Protein AF-A0A0S7ZF24-F1 (afdb_monomer)

Solvent-accessible surface area (backbone atoms only — not comparable to full-atom values): 19461 Å² total; per-residue (Å²): 130,83,78,79,72,53,26,31,40,33,28,43,90,59,90,62,57,29,39,26,34,69,88,62,24,32,26,37,51,86,44,69,67,37,44,53,34,32,33,83,64,76,79,78,56,40,80,48,49,58,68,60,55,68,69,38,48,81,68,51,70,54,60,59,32,20,24,42,43,32,37,30,38,92,93,45,95,63,44,21,42,30,35,62,64,34,25,36,22,39,45,72,42,70,67,40,39,29,69,56,38,7,93,62,28,79,79,40,53,42,82,42,55,73,88,60,53,70,76,45,46,85,51,70,64,35,84,49,52,90,76,56,53,34,60,61,25,30,66,61,36,41,28,73,36,48,27,70,74,42,70,72,53,99,73,51,56,65,50,72,54,68,49,51,76,51,82,79,77,86,86,80,91,88,85,90,82,84,95,73,86,80,80,84,52,71,48,58,54,53,33,51,50,49,52,52,54,52,33,49,56,19,47,78,72,76,35,79,64,63,41,84,34,74,43,40,22,55,50,18,32,52,49,15,44,37,27,60,73,69,57,68,47,95,63,72,50,47,79,86,68,48,42,54,66,46,28,57,68,57,12,43,40,74,27,88,92,42,83,96,38,75,40,72,49,72,51,61,73,88,62,64,56,75,49,74,41,75,48,75,41,58,22,73,84,43,80,65,31,64,67,59,40,50,51,55,49,52,52,56,31,57,69,46,69,78,86,74,58,92,47,48,31,24,56,74,56,29,72,84,48,75,51,43,33,34,8,47,6,54,35,73,57,96,85,49,36,39,24,34,20,40,37,33,29,18,124

pLDDT: mean 85.89, std 14.72, range [24.73, 98.62]

Foldseek 3Di:
DDQPDAQFWEDEPDPFIWHRHPVQATAGAPDPVQVCLFAVDCPRYYYDYPVSNVVHHYPYHQGRQALAAWEDAPVDPWIFGAAFLQETATAPDPVLQCVAQNPCSVVRYDHDYPVCNVSHHYDYHPPDNVVDHSQVRNVCPQGSCSSNVHDHDPDHDGGPGDHHDHDDDDDDDDDDDDDDDDDDDVQNVLQVLLQVLLCVVLVVVVHHGAAEDPQQQVLFQLQLVQCVPQVVHWDQAGNLRHGVCCCAAFVWGADPVDPPDTDHTDHDYPWDDKDKDKDKDFCVVVVVDSSVRSNVRVVVQCPDDCPPPDGSNCQSNVVPHNWRYWHWHWDDDPPGMIIIMIMTTDD

Mean predicted aligned error: 15.62 Å

Radius of gyration: 24.48 Å; Cα contacts (8 Å, |Δi|>4): 654; chains: 1; bounding box: 46×66×63 Å

Structure (mmCIF, N/CA/C/O backbone):
data_AF-A0A0S7ZF24-F1
#
_entry.id   AF-A0A0S7ZF24-F1
#
loop_
_atom_site.group_PDB
_atom_site.id
_atom_site.type_symbol
_atom_site.label_atom_id
_atom_site.label_alt_id
_atom_site.label_comp_id
_atom_site.label_asym_id
_atom_site.label_entity_id
_atom_site.label_seq_id
_atom_site.pdbx_PDB_ins_code
_atom_site.Cartn_x
_atom_site.Cartn_y
_atom_site.Cartn_z
_atom_site.occupancy
_atom_site.B_iso_or_equiv
_atom_site.auth_seq_id
_atom_site.auth_comp_id
_atom_site.auth_asym_id
_atom_site.auth_atom_id
_atom_site.pdbx_PDB_model_num
ATOM 1 N N . MET A 1 1 ? -25.101 5.565 31.043 1.00 52.91 1 MET A N 1
ATOM 2 C CA . MET A 1 1 ? -23.697 5.598 30.583 1.00 52.91 1 MET A CA 1
ATOM 3 C C . MET A 1 1 ? -23.713 5.484 29.069 1.00 52.91 1 MET A C 1
ATOM 5 O O . MET A 1 1 ? -24.637 4.861 28.556 1.00 52.91 1 MET A O 1
ATOM 9 N N . ALA A 1 2 ? -22.806 6.163 28.367 1.00 60.28 2 ALA A N 1
ATOM 10 C CA . ALA A 1 2 ? -22.713 6.050 26.912 1.00 60.28 2 ALA A CA 1
ATOM 11 C C . ALA A 1 2 ? -22.290 4.620 26.539 1.00 60.28 2 ALA A C 1
ATOM 13 O O . ALA A 1 2 ? -21.522 4.007 27.274 1.00 60.28 2 ALA A O 1
ATOM 14 N N . ALA A 1 3 ? -22.817 4.077 25.441 1.00 69.56 3 ALA A N 1
ATOM 15 C CA . ALA A 1 3 ? -22.390 2.765 24.966 1.00 69.56 3 ALA A CA 1
ATOM 16 C C . ALA A 1 3 ? -20.890 2.799 24.603 1.00 69.56 3 ALA A C 1
ATOM 18 O O . ALA A 1 3 ? -20.422 3.834 24.114 1.00 69.56 3 ALA A O 1
ATOM 19 N N . PRO A 1 4 ? -20.140 1.699 24.812 1.00 80.12 4 PRO A N 1
ATOM 20 C CA . PRO A 1 4 ? -18.753 1.611 24.377 1.00 80.12 4 PRO A CA 1
ATOM 21 C C . PRO A 1 4 ? -18.608 1.960 22.889 1.00 80.12 4 PRO A C 1
ATOM 23 O O . PRO A 1 4 ? -19.478 1.582 22.100 1.00 80.12 4 PRO A O 1
ATOM 26 N N . PRO A 1 5 ? -17.525 2.639 22.475 1.00 83.81 5 PRO A N 1
ATOM 27 C CA . PRO A 1 5 ? -17.295 2.931 21.064 1.00 83.81 5 PRO A CA 1
ATOM 28 C C . PRO A 1 5 ? -17.241 1.634 20.248 1.00 83.81 5 PRO A C 1
ATOM 30 O O . PRO A 1 5 ? -16.653 0.651 20.695 1.00 83.81 5 PRO A O 1
ATOM 33 N N . THR A 1 6 ? -17.887 1.604 19.083 1.00 91.19 6 THR A N 1
ATOM 34 C CA . THR A 1 6 ? -17.817 0.489 18.121 1.00 91.19 6 THR A CA 1
ATOM 35 C C . THR A 1 6 ? -16.598 0.627 17.215 1.00 91.19 6 THR A C 1
ATOM 37 O O . THR A 1 6 ? -16.025 1.706 17.101 1.00 91.19 6 THR A O 1
ATOM 40 N N . ASP A 1 7 ? -16.265 -0.448 16.507 1.00 91.06 7 ASP A N 1
ATOM 41 C CA . ASP A 1 7 ? -15.119 -0.546 15.600 1.00 91.06 7 ASP A CA 1
ATOM 42 C C . ASP A 1 7 ? -13.777 -0.302 16.308 1.00 91.06 7 ASP A C 1
ATOM 44 O O . ASP A 1 7 ? -12.878 0.362 15.798 1.00 91.06 7 ASP A O 1
ATOM 48 N N . THR A 1 8 ? -13.656 -0.819 17.532 1.00 94.69 8 THR A N 1
ATOM 49 C CA . THR A 1 8 ? -12.503 -0.558 18.396 1.00 94.69 8 THR A CA 1
ATOM 50 C C . THR A 1 8 ? -12.124 -1.761 19.246 1.00 94.69 8 THR A C 1
ATOM 52 O O . THR A 1 8 ? -12.890 -2.716 19.406 1.00 94.69 8 THR A O 1
ATOM 55 N N . LEU A 1 9 ? -10.922 -1.703 19.809 1.00 96.94 9 LEU A N 1
ATOM 56 C CA . LEU A 1 9 ? -10.431 -2.670 20.774 1.00 96.94 9 LEU A CA 1
ATOM 57 C C . LEU A 1 9 ? -10.849 -2.238 22.174 1.00 96.94 9 LEU A C 1
ATOM 59 O O . LEU A 1 9 ? -10.662 -1.085 22.553 1.00 96.94 9 LEU A O 1
ATOM 63 N N . ILE A 1 10 ? -11.392 -3.169 22.950 1.00 96.62 10 ILE A N 1
ATOM 64 C CA . ILE A 1 10 ? -11.833 -2.919 24.319 1.00 96.62 10 ILE A CA 1
ATOM 65 C C . ILE A 1 10 ? -11.283 -3.964 25.286 1.00 96.62 10 ILE A C 1
ATOM 67 O O . ILE A 1 10 ? -11.100 -5.129 24.928 1.00 96.62 10 ILE A O 1
ATOM 71 N N . LYS A 1 11 ? -11.075 -3.563 26.539 1.00 96.31 11 LYS A N 1
ATOM 72 C CA . LYS A 1 11 ? -10.817 -4.462 27.671 1.00 96.31 11 LYS A CA 1
ATOM 73 C C . LYS A 1 11 ? -11.565 -3.984 28.911 1.00 96.31 11 LYS A C 1
ATOM 75 O O . LYS A 1 11 ? -11.891 -2.805 29.011 1.00 96.31 11 LYS A O 1
ATOM 80 N N . ALA A 1 12 ? -11.783 -4.879 29.867 1.00 95.38 12 ALA A N 1
ATOM 81 C CA . ALA A 1 12 ? -12.300 -4.513 31.185 1.00 95.38 12 ALA A CA 1
ATOM 82 C C . ALA A 1 12 ? -11.238 -4.755 32.270 1.00 95.38 12 ALA A C 1
ATOM 84 O O . ALA A 1 12 ? -10.052 -4.489 32.032 1.00 95.38 12 ALA A O 1
ATOM 85 N N . SER A 1 13 ? -11.634 -5.247 33.447 1.00 93.69 13 SER A N 1
ATOM 86 C CA . SER A 1 13 ? -10.707 -5.504 34.557 1.00 93.69 13 SER A CA 1
ATOM 87 C C . SER A 1 13 ? -9.653 -6.569 34.229 1.00 93.69 13 SER A C 1
ATOM 89 O O . SER A 1 13 ? -8.503 -6.432 34.637 1.00 93.69 13 SER A O 1
ATOM 91 N N . SER A 1 14 ? -10.012 -7.594 33.448 1.00 93.31 14 SER A N 1
ATOM 92 C CA . SER A 1 14 ? -9.075 -8.624 32.977 1.00 93.31 14 SER A CA 1
ATOM 93 C C . SER A 1 14 ? -8.159 -8.136 31.843 1.00 93.31 14 SER A C 1
ATOM 95 O O . SER A 1 14 ? -8.465 -7.156 31.157 1.00 93.31 14 SER A O 1
ATOM 97 N N . ASP A 1 15 ? -7.099 -8.893 31.561 1.00 88.69 15 ASP A N 1
ATOM 98 C CA . ASP A 1 15 ? -6.184 -8.642 30.434 1.00 88.69 15 ASP A CA 1
ATOM 99 C C . ASP A 1 15 ? -6.729 -9.096 29.070 1.00 88.69 15 ASP A C 1
ATOM 101 O O . ASP A 1 15 ? -6.117 -8.838 28.035 1.00 88.69 15 ASP A O 1
ATOM 105 N N . ALA A 1 16 ? -7.892 -9.753 29.035 1.00 90.25 16 ALA A N 1
ATOM 106 C CA . ALA A 1 16 ? -8.520 -10.154 27.784 1.00 90.25 16 ALA A CA 1
ATOM 107 C C . ALA A 1 16 ? -8.961 -8.927 26.968 1.00 90.25 16 ALA A C 1
ATOM 109 O O . ALA A 1 16 ? -9.743 -8.095 27.441 1.00 90.25 16 ALA A O 1
ATOM 110 N N . VAL A 1 17 ? -8.485 -8.858 25.725 1.00 95.81 17 VAL A N 1
ATOM 111 C CA . VAL A 1 17 ? -8.881 -7.851 24.737 1.00 95.81 17 VAL A CA 1
ATOM 112 C C . VAL A 1 17 ? -9.973 -8.423 23.841 1.00 95.81 17 VAL A C 1
ATOM 114 O O . VAL A 1 17 ? -9.943 -9.595 23.460 1.00 95.81 17 VAL A O 1
ATOM 117 N N . TYR A 1 18 ? -10.932 -7.578 23.488 1.00 97.69 18 TYR A N 1
ATOM 118 C CA . TYR A 1 18 ? -12.034 -7.883 22.587 1.00 97.69 18 TYR A CA 1
ATOM 119 C C . TYR A 1 18 ? -12.102 -6.822 21.496 1.00 97.69 18 TYR A C 1
ATOM 121 O O . TYR A 1 18 ? -11.696 -5.682 21.702 1.00 97.69 18 TYR A O 1
ATOM 129 N N . TYR A 1 19 ? -12.665 -7.176 20.349 1.00 97.62 19 TYR A N 1
ATOM 130 C CA . TYR A 1 19 ? -13.044 -6.201 19.334 1.00 97.62 19 TYR A CA 1
ATOM 131 C C . TYR A 1 19 ? -14.546 -5.935 19.419 1.00 97.62 19 TYR A C 1
ATOM 133 O O . TYR A 1 19 ? -15.344 -6.859 19.263 1.00 97.62 19 TYR A O 1
ATOM 141 N N . HIS A 1 20 ? -14.940 -4.694 19.686 1.00 96.44 20 HIS A N 1
ATOM 142 C CA . HIS A 1 20 ? -16.338 -4.282 19.641 1.00 96.44 20 HIS A CA 1
ATOM 143 C C . HIS A 1 20 ? -16.674 -3.874 18.210 1.00 96.44 20 HIS A C 1
ATOM 145 O O . HIS A 1 20 ? -16.199 -2.850 17.731 1.00 96.44 20 HIS A O 1
ATOM 151 N N . ALA A 1 21 ? -17.448 -4.692 17.509 1.00 95.00 21 ALA A N 1
ATOM 152 C CA . ALA A 1 21 ? -17.749 -4.496 16.097 1.00 95.00 21 ALA A CA 1
ATOM 153 C C . ALA A 1 21 ? -18.934 -3.545 15.876 1.00 95.00 21 ALA A C 1
ATOM 155 O O . ALA A 1 21 ? -19.659 -3.183 16.803 1.00 95.00 21 ALA A O 1
ATOM 156 N N . ALA A 1 22 ? -19.157 -3.162 14.617 1.00 91.81 22 ALA A N 1
ATOM 157 C CA . ALA A 1 22 ? -20.264 -2.278 14.239 1.00 91.81 22 ALA A CA 1
ATOM 158 C C . ALA A 1 22 ? -21.656 -2.926 14.403 1.00 91.81 22 ALA A C 1
ATOM 160 O O . ALA A 1 22 ? -22.662 -2.225 14.432 1.00 91.81 22 ALA A O 1
ATOM 161 N N . ASP A 1 23 ? -21.723 -4.254 14.544 1.00 91.88 23 ASP A N 1
ATOM 162 C CA . ASP A 1 23 ? -22.956 -5.001 14.828 1.00 91.88 23 ASP A CA 1
ATOM 163 C C . ASP A 1 23 ? -23.349 -4.991 16.323 1.00 91.88 23 ASP A C 1
ATOM 165 O O . ASP A 1 23 ? -24.317 -5.650 16.712 1.00 91.88 23 ASP A O 1
ATOM 169 N N . GLY A 1 24 ? -22.599 -4.268 17.166 1.00 92.69 24 GLY A N 1
ATOM 170 C CA . GLY A 1 24 ? -22.823 -4.160 18.610 1.00 92.69 24 GLY A CA 1
ATOM 171 C C . GLY A 1 24 ? -22.373 -5.385 19.411 1.00 92.69 24 GLY A C 1
ATOM 172 O O . GLY A 1 24 ? -22.667 -5.485 20.604 1.00 92.69 24 GLY A O 1
ATOM 173 N N . LYS A 1 25 ? -21.684 -6.343 18.779 1.00 95.75 25 LYS A N 1
ATOM 174 C CA . LYS A 1 25 ? -21.155 -7.537 19.445 1.00 95.75 25 LYS A CA 1
ATOM 175 C C . LYS A 1 25 ? -19.675 -7.380 19.756 1.00 95.75 25 LYS A C 1
ATOM 177 O O . LYS A 1 25 ? -18.929 -6.700 19.049 1.00 95.75 25 LYS A O 1
ATOM 182 N N . ARG A 1 26 ? -19.226 -8.077 20.799 1.00 96.62 26 ARG A N 1
ATOM 183 C CA . ARG A 1 26 ? -17.803 -8.235 21.106 1.00 96.62 26 ARG A CA 1
ATOM 184 C C . ARG A 1 26 ? -17.277 -9.543 20.510 1.00 96.62 26 ARG A C 1
ATOM 186 O O . ARG A 1 26 ? -17.879 -10.608 20.678 1.00 96.62 26 ARG A O 1
ATOM 193 N N . TYR A 1 27 ? -16.143 -9.461 19.834 1.00 97.94 27 TYR A N 1
ATOM 194 C CA . TYR A 1 27 ? -15.432 -10.584 19.237 1.00 97.94 27 TYR A CA 1
ATOM 195 C C . TYR A 1 27 ? -14.175 -10.890 20.042 1.00 97.94 27 TYR A C 1
ATOM 197 O O . TYR A 1 27 ? -13.473 -9.982 20.488 1.00 97.94 27 TYR A O 1
ATOM 205 N N . VAL A 1 28 ? -13.917 -12.177 20.251 1.00 96.00 28 VAL A N 1
ATOM 206 C CA . VAL A 1 28 ? -12.846 -12.659 21.130 1.00 96.00 28 VAL A CA 1
ATOM 207 C C . VAL A 1 28 ? -11.602 -12.961 20.308 1.00 96.00 28 VAL A C 1
ATOM 209 O O . VAL A 1 28 ? -11.702 -13.615 19.271 1.00 96.00 28 VAL A O 1
ATOM 212 N N . PHE A 1 29 ? -10.429 -12.538 20.773 1.00 96.06 29 PHE A N 1
ATOM 213 C CA . PHE A 1 29 ? -9.163 -13.045 20.246 1.00 96.06 29 PHE A CA 1
ATOM 214 C C . PHE A 1 29 ? -8.846 -14.385 20.927 1.00 96.06 29 PHE A C 1
ATOM 216 O O . PHE A 1 29 ? -8.640 -14.398 22.140 1.00 96.06 29 PHE A O 1
ATOM 223 N N . PRO A 1 30 ? -8.798 -15.516 20.196 1.00 88.25 30 PRO A N 1
ATOM 224 C CA . PRO A 1 30 ? -8.595 -16.834 20.808 1.00 88.25 30 PRO A CA 1
ATOM 225 C C . PRO A 1 30 ? -7.250 -16.987 21.518 1.00 88.25 30 PRO A C 1
ATOM 227 O O . PRO A 1 30 ? -7.121 -17.754 22.468 1.00 88.25 30 PRO A O 1
ATOM 230 N N . ASN A 1 31 ? -6.231 -16.285 21.023 1.00 83.56 31 ASN A N 1
ATOM 231 C CA . ASN A 1 31 ? -4.893 -16.256 21.588 1.00 83.56 31 ASN A CA 1
ATOM 232 C C . ASN A 1 31 ? -4.165 -14.963 21.186 1.00 83.56 31 ASN A C 1
ATOM 234 O O . ASN A 1 31 ? -4.589 -14.234 20.284 1.00 83.56 31 ASN A O 1
ATOM 238 N N . GLN A 1 32 ? -3.032 -14.710 21.841 1.00 86.19 32 GLN A N 1
ATOM 239 C CA . GLN A 1 32 ? -2.202 -13.532 21.590 1.00 86.19 32 GLN A CA 1
ATOM 240 C C . GLN A 1 32 ? -1.677 -13.466 20.151 1.00 86.19 32 GLN A C 1
ATOM 242 O O . GLN A 1 32 ? -1.620 -12.384 19.577 1.00 86.19 32 GLN A O 1
ATOM 247 N N . LYS A 1 33 ? -1.338 -14.603 19.536 1.00 89.00 33 LYS A N 1
ATOM 248 C CA . LYS A 1 33 ? -0.821 -14.622 18.162 1.00 89.00 33 LYS A CA 1
ATOM 249 C C . LYS A 1 33 ? -1.867 -14.171 17.135 1.00 89.00 33 LYS A C 1
ATOM 251 O O . LYS A 1 33 ? -1.541 -13.455 16.195 1.00 89.00 33 LYS A O 1
ATOM 256 N N . THR A 1 34 ? -3.142 -14.495 17.364 1.00 93.88 34 THR A N 1
ATOM 257 C CA . THR A 1 34 ? -4.254 -13.985 16.550 1.00 93.88 34 THR A CA 1
ATOM 258 C C . THR A 1 34 ? -4.323 -12.467 16.657 1.00 93.88 34 THR A C 1
ATOM 260 O O . THR A 1 34 ? -4.388 -11.796 15.634 1.00 93.88 34 THR A O 1
ATOM 263 N N . TYR A 1 35 ? -4.241 -11.912 17.870 1.00 95.25 35 TYR A N 1
ATOM 264 C CA . TYR A 1 35 ? -4.183 -10.461 18.071 1.00 95.25 35 TYR A CA 1
ATOM 265 C C . TYR A 1 35 ? -2.990 -9.831 17.336 1.00 95.25 35 TYR A C 1
ATOM 267 O O . TYR A 1 35 ? -3.168 -8.887 16.573 1.00 95.25 35 TYR A O 1
ATOM 275 N N . GLN A 1 36 ? -1.802 -10.421 17.482 1.00 90.44 36 GLN A N 1
ATOM 276 C CA . GLN A 1 36 ? -0.558 -9.951 16.863 1.00 90.44 36 GLN A CA 1
ATOM 277 C C . GLN A 1 36 ? -0.525 -10.078 15.337 1.00 90.44 36 GLN A C 1
ATOM 279 O O . GLN A 1 36 ? 0.321 -9.467 14.693 1.00 90.44 36 GLN A O 1
ATOM 284 N N . SER A 1 37 ? -1.434 -10.852 14.738 1.00 96.19 37 SER A N 1
ATOM 285 C CA . SER A 1 37 ? -1.626 -10.839 13.286 1.00 96.19 37 SER A CA 1
ATOM 286 C C . SER A 1 37 ? -2.363 -9.588 12.801 1.00 96.19 37 SER A C 1
ATOM 288 O O . SER A 1 37 ? -2.276 -9.270 11.626 1.00 96.19 37 SER A O 1
ATOM 290 N N . TRP A 1 38 ? -3.069 -8.877 13.686 1.00 97.06 38 TRP A N 1
ATOM 291 C CA . TRP A 1 38 ? -3.792 -7.642 13.378 1.00 97.06 38 TRP A CA 1
ATOM 292 C C . TRP A 1 38 ? -3.051 -6.398 13.867 1.00 97.06 38 TRP A C 1
ATOM 294 O O . TRP A 1 38 ? -2.902 -5.452 13.090 1.00 97.06 38 TRP A O 1
ATOM 304 N N . PHE A 1 39 ? -2.575 -6.419 15.115 1.00 94.69 39 PHE A N 1
ATOM 305 C CA . PHE A 1 39 ? -2.020 -5.257 15.808 1.00 94.69 39 PHE A CA 1
ATOM 306 C C . PHE A 1 39 ? -0.658 -5.568 16.436 1.00 94.69 39 PHE A C 1
ATOM 308 O O . PHE A 1 39 ? -0.487 -6.584 17.109 1.00 94.69 39 PHE A O 1
ATOM 315 N N . SER A 1 40 ? 0.303 -4.680 16.225 1.00 83.62 40 SER A N 1
ATOM 316 C CA . SER A 1 40 ? 1.686 -4.779 16.695 1.00 83.62 40 SER A CA 1
ATOM 317 C C . SER A 1 40 ? 1.816 -4.624 18.213 1.00 83.62 40 SER A C 1
ATOM 319 O O . SER A 1 40 ? 2.670 -5.265 18.828 1.00 83.62 40 SER A O 1
ATOM 321 N N . ASP A 1 41 ? 0.938 -3.835 18.831 1.00 86.50 41 ASP A N 1
ATOM 322 C CA . ASP A 1 41 ? 0.911 -3.590 20.269 1.00 86.50 41 ASP A CA 1
ATOM 323 C C . ASP A 1 41 ? -0.523 -3.401 20.807 1.00 86.50 41 ASP A C 1
ATOM 325 O O . ASP A 1 41 ? -1.511 -3.594 20.097 1.00 86.50 41 ASP A O 1
ATOM 329 N N . PHE A 1 42 ? -0.649 -3.060 22.093 1.00 86.56 42 PHE A N 1
ATOM 330 C CA . PHE A 1 42 ? -1.932 -2.786 22.756 1.00 86.56 42 PHE A CA 1
ATOM 331 C C . PHE A 1 42 ? -2.326 -1.301 22.727 1.00 86.56 42 PHE A C 1
ATOM 333 O O . PHE A 1 42 ? -3.219 -0.877 23.470 1.00 86.56 42 PHE A O 1
ATOM 340 N N . SER A 1 43 ? -1.677 -0.494 21.884 1.00 85.12 43 SER A N 1
ATOM 341 C CA . SER A 1 43 ? -2.085 0.890 21.678 1.00 85.12 43 SER A CA 1
ATOM 342 C C . SER A 1 43 ? -3.483 0.935 21.049 1.00 85.12 43 SER A C 1
ATOM 344 O O . SER A 1 43 ? -3.862 0.128 20.191 1.00 85.12 43 SER A O 1
ATOM 346 N N . GLY A 1 44 ? -4.303 1.863 21.542 1.00 85.12 44 GLY A N 1
ATOM 347 C CA . GLY A 1 44 ? -5.691 2.013 21.106 1.00 85.12 44 GLY A CA 1
ATOM 348 C C . GLY A 1 44 ? -6.693 1.051 21.755 1.00 85.12 44 GLY A C 1
ATOM 349 O O . GLY A 1 44 ? -7.867 1.098 21.394 1.00 85.12 44 GLY A O 1
ATOM 350 N N . VAL A 1 45 ? -6.289 0.212 22.720 1.00 93.06 45 VAL A N 1
ATOM 351 C CA . VAL A 1 45 ? -7.246 -0.560 23.532 1.00 93.06 45 VAL A CA 1
ATOM 352 C C . VAL A 1 45 ? -7.943 0.363 24.534 1.00 93.06 45 VAL A C 1
ATOM 354 O O . VAL A 1 45 ? -7.319 0.937 25.426 1.00 93.06 45 VAL A O 1
ATOM 357 N N . VAL A 1 46 ? -9.262 0.476 24.417 1.00 94.00 46 VAL A N 1
ATOM 358 C CA . VAL A 1 46 ? -10.109 1.286 25.296 1.00 94.00 46 VAL A CA 1
ATOM 359 C C . VAL A 1 46 ? -10.519 0.476 26.526 1.00 94.00 46 VAL A C 1
ATOM 361 O O . VAL A 1 46 ? -10.981 -0.659 26.423 1.00 94.00 46 VAL A O 1
ATOM 364 N N . THR A 1 47 ? -10.381 1.059 27.716 1.00 94.94 47 THR A N 1
ATOM 365 C CA . THR A 1 47 ? -10.871 0.422 28.948 1.00 94.94 47 THR A CA 1
ATOM 366 C C . THR A 1 47 ? -12.347 0.746 29.162 1.00 94.94 47 THR A C 1
ATOM 368 O O . THR A 1 47 ? -12.736 1.912 29.141 1.00 94.94 47 THR A O 1
ATOM 371 N N . VAL A 1 48 ? -13.154 -0.287 29.391 1.00 95.31 48 VAL A N 1
ATOM 372 C CA . VAL A 1 48 ? -14.579 -0.210 29.743 1.00 95.31 48 VAL A CA 1
ATOM 373 C C . VAL A 1 48 ? -14.819 -0.875 31.099 1.00 95.31 48 VAL A C 1
ATOM 375 O O . VAL A 1 48 ? -13.968 -1.605 31.608 1.00 95.31 48 VAL A O 1
ATOM 378 N N . THR A 1 49 ? -15.979 -0.646 31.706 1.00 95.62 49 THR A N 1
ATOM 379 C CA . THR A 1 49 ? -16.365 -1.354 32.935 1.00 95.62 49 THR A CA 1
ATOM 380 C C . THR A 1 49 ? -16.718 -2.818 32.652 1.00 95.62 49 THR A C 1
ATOM 382 O O . THR A 1 49 ? -17.146 -3.169 31.550 1.00 95.62 49 THR A O 1
ATOM 385 N N . ASP A 1 50 ? -16.608 -3.688 33.661 1.00 95.81 50 ASP A N 1
ATOM 386 C CA . ASP A 1 50 ? -17.020 -5.095 33.530 1.00 95.81 50 ASP A CA 1
ATOM 387 C C . ASP A 1 50 ? -18.506 -5.223 33.159 1.00 95.81 50 ASP A C 1
ATOM 389 O O . ASP A 1 50 ? -18.877 -6.082 32.360 1.00 95.81 50 ASP A O 1
ATOM 393 N N . THR A 1 51 ? -19.351 -4.331 33.687 1.00 95.12 51 THR A N 1
ATOM 394 C CA . THR A 1 51 ? -20.785 -4.268 33.373 1.00 95.12 51 THR A CA 1
ATOM 395 C C . THR A 1 51 ? -21.034 -3.875 31.918 1.00 95.12 51 THR A C 1
ATOM 397 O O . THR A 1 51 ? -21.865 -4.494 31.256 1.00 95.12 51 THR A O 1
ATOM 400 N N . GLU A 1 52 ? -20.312 -2.877 31.397 1.00 95.12 52 GLU A N 1
ATOM 401 C CA . GLU A 1 52 ? -20.409 -2.492 29.984 1.00 95.12 52 GLU A CA 1
ATOM 402 C C . GLU A 1 52 ? -19.961 -3.641 29.092 1.00 95.12 52 GLU A C 1
ATOM 404 O O . GLU A 1 52 ? -20.710 -4.041 28.201 1.00 95.12 52 GLU A O 1
ATOM 409 N N . LEU A 1 53 ? -18.798 -4.236 29.383 1.00 95.31 53 LEU A N 1
ATOM 410 C CA . LEU A 1 53 ? -18.291 -5.376 28.632 1.00 95.31 53 LEU A CA 1
ATOM 411 C C . LEU A 1 53 ? -19.319 -6.511 28.640 1.00 95.31 53 LEU A C 1
ATOM 413 O O . LEU A 1 53 ? -19.646 -7.021 27.572 1.00 95.31 53 LEU A O 1
ATOM 417 N N . ALA A 1 54 ? -19.854 -6.888 29.809 1.00 95.12 54 ALA A N 1
ATOM 418 C CA . ALA A 1 54 ? -20.839 -7.960 29.981 1.00 95.12 54 ALA A CA 1
ATOM 419 C C . ALA A 1 54 ? -22.172 -7.714 29.261 1.00 95.12 54 ALA A C 1
ATOM 421 O O . ALA A 1 54 ? -22.856 -8.681 28.930 1.00 95.12 54 ALA A O 1
ATOM 422 N N . SER A 1 55 ? -22.528 -6.456 28.988 1.00 95.38 55 SER A N 1
ATOM 423 C CA . SER A 1 55 ? -23.743 -6.132 28.237 1.00 95.38 55 SER A CA 1
ATOM 424 C C . SER A 1 55 ? -23.609 -6.356 26.724 1.00 95.38 55 SER A C 1
ATOM 426 O O . SER A 1 55 ? -24.623 -6.494 26.043 1.00 95.38 55 SER A O 1
ATOM 428 N N . LEU A 1 56 ? -22.379 -6.453 26.199 1.00 95.81 56 LEU A N 1
ATOM 429 C CA . LEU A 1 56 ? -22.107 -6.722 24.784 1.00 95.81 56 LEU A CA 1
ATOM 430 C C . LEU A 1 56 ? -22.183 -8.234 24.479 1.00 95.81 56 LEU A C 1
ATOM 432 O O . LEU A 1 56 ? -21.383 -9.007 25.024 1.00 95.81 56 LEU A O 1
ATOM 436 N N . PRO A 1 57 ? -23.084 -8.687 23.582 1.00 97.19 57 PRO A N 1
ATOM 437 C CA . PRO A 1 57 ? -23.176 -10.094 23.197 1.00 97.19 57 PRO A CA 1
ATOM 438 C C . PRO A 1 57 ? -21.903 -10.596 22.508 1.00 97.19 57 PRO A C 1
ATOM 440 O O . PRO A 1 57 ? -21.218 -9.845 21.814 1.00 97.19 57 PRO A O 1
ATOM 443 N N . LEU A 1 58 ? -21.612 -11.893 22.636 1.00 96.94 58 LEU A N 1
ATOM 444 C CA . LEU A 1 58 ? -20.517 -12.525 21.896 1.00 96.94 58 LEU A CA 1
ATOM 445 C C . LEU A 1 58 ? -20.888 -12.694 20.415 1.00 96.94 58 LEU A C 1
ATOM 447 O O . LEU A 1 58 ? -21.930 -13.260 20.087 1.00 96.94 58 LEU A O 1
ATOM 451 N N . GLY A 1 59 ? -20.013 -12.223 19.525 1.00 95.25 59 GLY A N 1
ATOM 452 C CA . GLY A 1 59 ? -20.141 -12.381 18.070 1.00 95.25 59 GLY A CA 1
ATOM 453 C C . GLY A 1 59 ? -19.395 -13.588 17.497 1.00 95.25 59 GLY A C 1
ATOM 454 O O . GLY A 1 59 ? -19.617 -13.962 16.347 1.00 95.25 59 GLY A O 1
ATOM 455 N N . GLY A 1 60 ? -18.530 -14.206 18.300 1.00 95.56 60 GLY A N 1
ATOM 456 C CA . GLY A 1 60 ? -17.636 -15.287 17.899 1.00 95.56 60 GLY A CA 1
ATOM 457 C C . GLY A 1 60 ? -16.170 -14.890 18.053 1.00 95.56 60 GLY A C 1
ATOM 458 O O . GLY A 1 60 ? -15.835 -13.932 18.755 1.00 95.56 60 GLY A O 1
ATOM 459 N N . ASN A 1 61 ? -15.300 -15.640 17.385 1.00 96.69 61 ASN A N 1
ATOM 460 C CA . ASN A 1 61 ? -13.859 -15.440 17.447 1.00 96.69 61 ASN A CA 1
ATOM 461 C C . ASN A 1 61 ? -13.357 -14.594 16.272 1.00 96.69 61 ASN A C 1
ATOM 463 O O . ASN A 1 61 ? -13.842 -14.710 15.142 1.00 96.69 61 ASN A O 1
ATOM 467 N N . VAL A 1 62 ? -12.357 -13.762 16.544 1.00 97.88 62 VAL A N 1
ATOM 468 C CA . VAL A 1 62 ? -11.520 -13.136 15.521 1.00 97.88 62 VAL A CA 1
ATOM 469 C C . VAL A 1 62 ? -10.616 -14.215 14.922 1.00 97.88 62 VAL A C 1
ATOM 471 O O . VAL A 1 62 ? -10.049 -15.029 15.650 1.00 97.88 62 VAL A O 1
ATOM 474 N N . THR A 1 63 ? -10.499 -14.240 13.597 1.00 97.75 63 THR A N 1
ATOM 475 C CA . THR A 1 63 ? -9.552 -15.100 12.873 1.00 97.75 63 THR A CA 1
ATOM 476 C C . THR A 1 63 ? -8.229 -14.374 12.669 1.00 97.75 63 THR A C 1
ATOM 478 O O . THR A 1 63 ? -8.169 -13.150 12.783 1.00 97.75 63 THR A O 1
ATOM 481 N N . TYR A 1 64 ? -7.172 -15.103 12.315 1.00 98.25 64 TYR A N 1
ATOM 482 C CA . TYR A 1 64 ? -5.926 -14.490 11.862 1.00 98.25 64 TYR A CA 1
ATOM 483 C C . TYR A 1 64 ? -6.181 -13.491 10.733 1.00 98.25 64 TYR A C 1
ATOM 485 O O . TYR A 1 64 ? -7.098 -13.676 9.922 1.00 98.25 64 TYR A O 1
ATOM 493 N N . ARG A 1 65 ? -5.389 -12.419 10.705 1.00 98.06 65 ARG A N 1
ATOM 494 C CA . ARG A 1 65 ? -5.489 -11.420 9.651 1.00 98.06 65 ARG A CA 1
ATOM 495 C C . ARG A 1 65 ? -5.039 -12.022 8.317 1.00 98.06 65 ARG A C 1
ATOM 497 O O . ARG A 1 65 ? -3.966 -12.634 8.268 1.00 98.06 65 ARG A O 1
ATOM 504 N N . PRO A 1 66 ? -5.825 -11.838 7.245 1.00 98.12 66 PRO A N 1
ATOM 505 C CA . PRO A 1 66 ? -5.452 -12.310 5.923 1.00 98.12 66 PRO A CA 1
ATOM 506 C C . PRO A 1 66 ? -4.095 -11.770 5.461 1.00 98.12 66 PRO A C 1
ATOM 508 O O . PRO A 1 66 ? -3.773 -10.610 5.708 1.00 98.12 66 PRO A O 1
ATOM 511 N N . GLY A 1 67 ? -3.296 -12.627 4.824 1.00 92.69 67 GLY A N 1
ATOM 512 C CA . GLY A 1 67 ? -2.000 -12.254 4.244 1.00 92.69 67 GLY A CA 1
ATOM 513 C C . GLY A 1 67 ? -0.827 -12.057 5.219 1.00 92.69 67 GLY A C 1
ATOM 514 O O . GLY A 1 67 ? 0.303 -11.920 4.771 1.00 92.69 67 GLY A O 1
ATOM 515 N N . ILE A 1 68 ? -1.030 -12.090 6.542 1.00 93.69 68 ILE A N 1
ATOM 516 C CA . ILE A 1 68 ? 0.047 -11.756 7.503 1.00 93.69 68 ILE A CA 1
ATOM 517 C C . ILE A 1 68 ? 0.827 -12.981 7.981 1.00 93.69 68 ILE A C 1
ATOM 519 O O . ILE A 1 68 ? 2.056 -12.976 8.033 1.00 93.69 68 ILE A O 1
ATOM 523 N N . ARG A 1 69 ? 0.113 -14.045 8.348 1.00 95.19 69 ARG A N 1
ATOM 524 C CA . ARG A 1 69 ? 0.689 -15.313 8.813 1.00 95.19 69 ARG A CA 1
ATOM 525 C C . ARG A 1 69 ? 0.072 -16.461 8.035 1.00 95.19 69 ARG A C 1
ATOM 527 O O . ARG A 1 69 ? -1.084 -16.383 7.613 1.00 95.19 69 ARG A O 1
ATOM 534 N N . MET A 1 70 ? 0.829 -17.537 7.902 1.00 97.62 70 MET A N 1
ATOM 535 C CA . MET A 1 70 ? 0.262 -18.838 7.577 1.00 97.62 70 MET A CA 1
ATOM 536 C C . MET A 1 70 ? -0.083 -19.564 8.869 1.00 97.62 70 MET A C 1
ATOM 538 O O . MET A 1 70 ? 0.496 -19.297 9.925 1.00 97.62 70 MET A O 1
ATOM 542 N N . ILE A 1 71 ? -1.014 -20.503 8.788 1.00 97.00 71 ILE A N 1
ATOM 543 C CA . ILE A 1 71 ? -1.392 -21.319 9.934 1.00 97.00 71 ILE A CA 1
ATOM 544 C C . ILE A 1 71 ? -1.402 -22.799 9.585 1.00 97.00 71 ILE A C 1
ATOM 546 O O . ILE A 1 71 ? -1.563 -23.189 8.426 1.00 97.00 71 ILE A O 1
ATOM 550 N N . LYS A 1 72 ? -1.273 -23.632 10.611 1.00 93.12 72 LYS A N 1
ATOM 551 C CA . LYS A 1 72 ? -1.486 -25.075 10.520 1.00 93.12 72 LYS A CA 1
ATOM 552 C C . LYS A 1 72 ? -2.091 -25.619 11.809 1.00 93.12 72 LYS A C 1
ATOM 554 O O . LYS A 1 72 ? -2.176 -24.913 12.810 1.00 93.12 72 LYS A O 1
ATOM 559 N N . ILE A 1 73 ? -2.473 -26.888 11.777 1.00 84.69 73 ILE A N 1
ATOM 560 C CA . ILE A 1 73 ? -2.760 -27.685 12.973 1.00 84.69 73 ILE A CA 1
ATOM 561 C C . ILE A 1 73 ? -1.665 -28.736 13.137 1.00 84.69 73 ILE A C 1
ATOM 563 O O . ILE A 1 73 ? -1.020 -29.132 12.169 1.00 84.69 73 ILE A O 1
ATOM 567 N N . VAL A 1 74 ? -1.446 -29.212 14.360 1.00 81.00 74 VAL A N 1
ATOM 568 C CA . VAL A 1 74 ? -0.398 -30.214 14.633 1.00 81.00 74 VAL A CA 1
ATOM 569 C C . VAL A 1 74 ? -0.733 -31.566 13.988 1.00 81.00 74 VAL A C 1
ATOM 571 O O . VAL A 1 74 ? 0.163 -32.310 13.595 1.00 81.00 74 VAL A O 1
ATOM 574 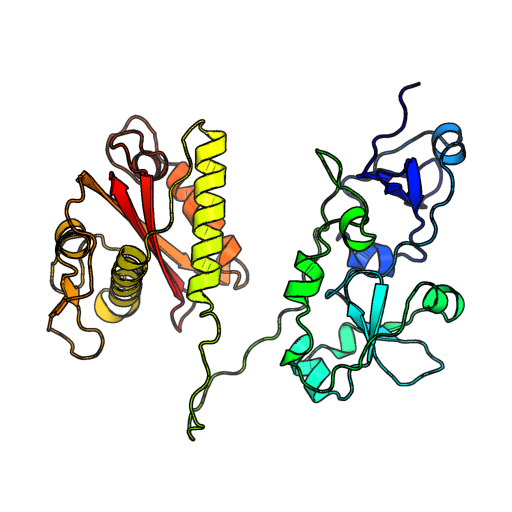N N . SER A 1 75 ? -2.025 -31.869 13.853 1.00 83.38 75 SER A N 1
ATOM 575 C CA . SER A 1 75 ? -2.567 -33.126 13.327 1.00 83.38 75 SER A CA 1
ATOM 576 C C . SER A 1 75 ? -2.512 -33.256 11.794 1.00 83.38 75 SER A C 1
ATOM 578 O O . SER A 1 75 ? -2.678 -34.364 11.285 1.00 83.38 75 SER A O 1
ATOM 580 N N . ASP A 1 76 ? -2.243 -32.172 11.056 1.00 82.25 76 ASP A N 1
ATOM 581 C CA . ASP A 1 76 ? -2.169 -32.136 9.588 1.00 82.25 76 ASP A CA 1
ATOM 582 C C . ASP A 1 76 ? -0.856 -31.452 9.152 1.00 82.25 76 ASP A C 1
ATOM 584 O O . ASP A 1 76 ? -0.566 -30.331 9.578 1.00 82.25 76 ASP A O 1
ATOM 588 N N . PRO A 1 77 ? -0.021 -32.085 8.307 1.00 85.44 77 PRO A N 1
ATOM 589 C CA . PRO A 1 77 ? 1.203 -31.453 7.821 1.00 85.44 77 PRO A CA 1
ATOM 590 C C . PRO A 1 77 ? 0.959 -30.230 6.922 1.00 85.44 77 PRO A C 1
ATOM 592 O O . PRO A 1 77 ? 1.903 -29.470 6.700 1.00 85.44 77 PRO A O 1
ATOM 595 N N . LYS A 1 78 ? -0.256 -30.024 6.398 1.00 92.31 78 LYS A N 1
ATOM 596 C CA . LYS A 1 78 ? -0.567 -28.915 5.487 1.00 92.31 78 LYS A CA 1
ATOM 597 C C . LYS A 1 78 ? -0.457 -27.548 6.160 1.00 92.31 78 LYS A C 1
ATOM 599 O O . LYS A 1 78 ? -0.861 -27.352 7.304 1.00 92.31 78 LYS A O 1
ATOM 604 N N . VAL A 1 79 ? 0.043 -26.590 5.385 1.00 96.00 79 VAL A N 1
ATOM 605 C CA . VAL A 1 79 ? 0.169 -25.179 5.760 1.00 96.00 79 VAL A CA 1
ATOM 606 C C . VAL A 1 79 ? -0.812 -24.368 4.926 1.00 96.00 79 VAL A C 1
ATOM 608 O O . VAL A 1 79 ? -0.923 -24.561 3.714 1.00 96.00 79 VAL A O 1
ATOM 611 N N . TYR A 1 80 ? -1.539 -23.471 5.579 1.00 98.12 80 TYR A N 1
ATOM 612 C CA . TYR A 1 80 ? -2.607 -22.702 4.963 1.00 98.12 80 TYR A CA 1
ATOM 613 C C . TYR A 1 80 ? -2.295 -21.211 5.025 1.00 98.12 80 TYR A C 1
ATOM 615 O O . TYR A 1 80 ? -1.975 -20.679 6.089 1.00 98.12 80 TYR A O 1
ATOM 623 N N . ALA A 1 81 ? -2.437 -20.532 3.891 1.00 97.69 81 ALA A N 1
ATOM 624 C CA . ALA A 1 81 ? -2.530 -19.084 3.858 1.00 97.69 81 ALA A CA 1
ATOM 625 C C . ALA A 1 81 ? -3.947 -18.664 4.272 1.00 97.69 81 ALA A C 1
ATOM 627 O O . ALA A 1 81 ? -4.930 -19.341 3.947 1.00 97.69 81 ALA A O 1
ATOM 628 N N . VAL A 1 82 ? -4.052 -17.554 5.000 1.00 97.88 82 VAL A N 1
ATOM 629 C CA . VAL A 1 82 ? -5.341 -17.004 5.429 1.00 97.88 82 VAL A CA 1
ATOM 630 C C . VAL A 1 82 ? -5.788 -15.956 4.413 1.00 97.88 82 VAL A C 1
ATOM 632 O O . VAL A 1 82 ? -5.117 -14.941 4.236 1.00 97.88 82 VAL A O 1
ATOM 635 N N . ALA A 1 83 ? -6.918 -16.209 3.763 1.00 95.25 83 ALA A N 1
ATOM 636 C CA . ALA A 1 83 ? -7.641 -15.284 2.898 1.00 95.25 83 ALA A CA 1
ATOM 637 C C . ALA A 1 83 ? -8.770 -14.575 3.664 1.00 95.25 83 ALA A C 1
ATOM 639 O O . ALA A 1 83 ? -9.205 -15.001 4.747 1.00 95.25 83 ALA A O 1
ATOM 640 N N . ARG A 1 84 ? -9.267 -13.486 3.076 1.00 92.44 84 ARG A N 1
ATOM 641 C CA . ARG A 1 84 ? -10.379 -12.682 3.578 1.00 92.44 84 ARG A CA 1
ATOM 642 C C . ARG A 1 84 ? -11.585 -13.546 3.937 1.00 92.44 84 ARG A C 1
ATOM 644 O O . ARG A 1 84 ? -11.936 -14.492 3.240 1.00 92.44 84 ARG A O 1
ATOM 651 N N . GLY A 1 85 ? -12.237 -13.193 5.041 1.00 91.31 85 GLY A N 1
ATOM 652 C CA . GLY A 1 85 ? -13.378 -13.932 5.576 1.00 91.31 85 GLY A CA 1
ATOM 653 C C . GLY A 1 85 ? -12.993 -15.130 6.439 1.00 91.31 85 GLY A C 1
ATOM 654 O O . GLY A 1 85 ? -13.876 -15.885 6.834 1.00 91.31 85 GLY A O 1
ATOM 655 N N . GLY A 1 86 ? -11.704 -15.318 6.750 1.00 93.56 86 GLY A N 1
ATOM 656 C CA . GLY A 1 86 ? -11.245 -16.500 7.482 1.00 93.56 86 GLY A CA 1
ATOM 657 C C . GLY A 1 86 ? -11.272 -17.755 6.610 1.00 93.56 86 GLY A C 1
ATOM 658 O O . GLY A 1 86 ? -11.662 -18.830 7.069 1.00 93.56 86 GLY A O 1
ATOM 659 N N . VAL A 1 87 ? -10.888 -17.617 5.341 1.00 96.81 87 VAL A N 1
ATOM 660 C CA . VAL A 1 87 ? -10.783 -18.735 4.400 1.00 96.81 87 VAL A CA 1
ATOM 661 C C . VAL A 1 87 ? -9.353 -19.267 4.428 1.00 96.81 87 VAL A C 1
ATOM 663 O O . VAL A 1 87 ? -8.402 -18.511 4.266 1.00 96.81 87 VAL A O 1
ATOM 666 N N . LEU A 1 88 ? -9.184 -20.569 4.620 1.00 97.81 88 LEU A N 1
ATOM 667 C CA . LEU A 1 88 ? -7.892 -21.241 4.559 1.00 97.81 88 LEU A CA 1
ATOM 668 C C . LEU A 1 88 ? -7.667 -21.799 3.172 1.00 97.81 88 LEU A C 1
ATOM 670 O O . LEU A 1 88 ? -8.450 -22.610 2.676 1.00 97.81 88 LEU A O 1
ATOM 674 N N . ARG A 1 89 ? -6.565 -21.380 2.562 1.00 97.62 89 ARG A N 1
ATOM 675 C CA . ARG A 1 89 ? -6.135 -21.871 1.261 1.00 97.62 89 ARG A CA 1
ATOM 676 C C . ARG A 1 89 ? -4.843 -22.649 1.434 1.00 97.62 89 ARG A C 1
ATOM 678 O O . ARG A 1 89 ? -3.843 -22.112 1.904 1.00 97.62 89 ARG A O 1
ATOM 685 N N . TRP A 1 90 ? -4.890 -23.942 1.122 1.00 97.75 90 TRP A N 1
ATOM 686 C CA . TRP A 1 90 ? -3.735 -24.825 1.274 1.00 97.75 90 TRP A CA 1
ATOM 687 C C . TRP A 1 90 ? -2.623 -24.402 0.313 1.00 97.75 90 TRP A C 1
ATOM 689 O O . TRP A 1 90 ? -2.838 -24.388 -0.894 1.00 97.75 90 TRP A O 1
ATOM 699 N N . VAL A 1 91 ? -1.439 -24.097 0.840 1.00 96.69 91 VAL A N 1
ATOM 700 C CA . VAL A 1 91 ? -0.246 -23.808 0.041 1.00 96.69 91 VAL A CA 1
ATOM 701 C C . VAL A 1 91 ? 0.382 -25.136 -0.379 1.00 96.69 91 VAL A C 1
ATOM 703 O O . VAL A 1 91 ? 0.876 -25.888 0.463 1.00 96.69 91 VAL A O 1
ATOM 706 N N . SER A 1 92 ? 0.311 -25.466 -1.671 1.00 91.56 92 SER A N 1
ATOM 707 C CA . SER A 1 92 ? 0.559 -26.836 -2.143 1.00 91.56 92 SER A CA 1
ATOM 708 C C . SER A 1 92 ? 2.031 -27.272 -2.087 1.00 91.56 92 SER A C 1
ATOM 710 O O . SER A 1 92 ? 2.308 -28.472 -2.101 1.00 91.56 92 SER A O 1
ATOM 712 N N . SER A 1 93 ? 2.976 -26.327 -2.015 1.00 87.81 93 SER A N 1
ATOM 713 C CA . SER A 1 93 ? 4.417 -26.604 -2.001 1.00 87.81 93 SER A CA 1
ATOM 714 C C . SER A 1 93 ? 5.231 -25.536 -1.262 1.00 87.81 93 SER A C 1
ATOM 716 O O . SER A 1 93 ? 4.809 -24.386 -1.134 1.00 87.81 93 SER A O 1
ATOM 718 N N . GLU A 1 94 ? 6.443 -25.898 -0.827 1.00 83.25 94 GLU A N 1
ATOM 719 C CA . GLU A 1 94 ? 7.393 -24.938 -0.243 1.00 83.25 94 GLU A CA 1
ATOM 720 C C . GLU A 1 94 ? 7.785 -23.832 -1.222 1.00 83.25 94 GLU A C 1
ATOM 722 O O . GLU A 1 94 ? 8.017 -22.705 -0.800 1.00 83.25 94 GLU A O 1
ATOM 727 N N . THR A 1 95 ? 7.864 -24.136 -2.521 1.00 82.50 95 THR A N 1
ATOM 728 C CA . THR A 1 95 ? 8.179 -23.140 -3.551 1.00 82.50 95 THR A CA 1
ATOM 729 C C . THR A 1 95 ? 7.117 -22.051 -3.574 1.00 82.50 95 THR A C 1
ATOM 731 O O . THR A 1 95 ? 7.461 -20.880 -3.476 1.00 82.50 95 THR A O 1
ATOM 734 N N . VAL A 1 96 ? 5.832 -22.427 -3.596 1.00 81.31 96 VAL A N 1
ATOM 735 C CA . VAL A 1 96 ? 4.727 -21.460 -3.514 1.00 81.31 96 VAL A CA 1
ATOM 736 C C . VAL A 1 96 ? 4.805 -20.675 -2.201 1.00 81.31 96 VAL A C 1
ATOM 738 O O . VAL A 1 96 ? 4.685 -19.454 -2.211 1.00 81.31 96 VAL A O 1
ATOM 741 N N . ALA A 1 97 ? 5.078 -21.341 -1.076 1.00 80.88 97 ALA A N 1
ATOM 742 C CA . ALA A 1 97 ? 5.196 -20.668 0.216 1.00 80.88 97 ALA A CA 1
ATOM 743 C C . ALA A 1 97 ? 6.333 -19.631 0.249 1.00 80.88 97 ALA A C 1
ATOM 745 O O . ALA A 1 97 ? 6.120 -18.517 0.720 1.00 80.88 97 ALA A O 1
ATOM 746 N N . ARG A 1 98 ? 7.512 -19.960 -0.296 1.00 83.12 98 ARG A N 1
ATOM 747 C CA . ARG A 1 98 ? 8.650 -19.032 -0.413 1.00 83.12 98 ARG A CA 1
ATOM 748 C C . ARG A 1 98 ? 8.338 -17.856 -1.320 1.00 83.12 98 ARG A C 1
ATOM 750 O O . ARG A 1 98 ? 8.673 -16.727 -0.978 1.00 83.12 98 ARG A O 1
ATOM 757 N N . THR A 1 99 ? 7.687 -18.105 -2.455 1.00 77.75 99 THR A N 1
ATOM 758 C CA . THR A 1 99 ? 7.323 -17.037 -3.390 1.00 77.75 99 THR A CA 1
ATOM 759 C C . THR A 1 99 ? 6.321 -16.067 -2.778 1.00 77.75 99 THR A C 1
ATOM 761 O O . THR A 1 99 ? 6.406 -14.878 -3.048 1.00 77.75 99 THR A O 1
ATOM 764 N N . LEU A 1 100 ? 5.392 -16.553 -1.954 1.00 77.94 100 LEU A N 1
ATOM 765 C CA . LEU A 1 100 ? 4.362 -15.717 -1.340 1.00 77.94 100 LEU A CA 1
ATOM 766 C C . LEU A 1 100 ? 4.831 -15.030 -0.054 1.00 77.94 100 LEU A C 1
ATOM 768 O O . LEU A 1 100 ? 4.508 -13.873 0.170 1.00 77.94 100 LEU A O 1
ATOM 772 N N . TYR A 1 101 ? 5.571 -15.733 0.803 1.00 79.94 101 TYR A N 1
ATOM 773 C CA . TYR A 1 101 ? 5.880 -15.293 2.170 1.00 79.94 101 TYR A CA 1
ATOM 774 C C . TYR A 1 101 ? 7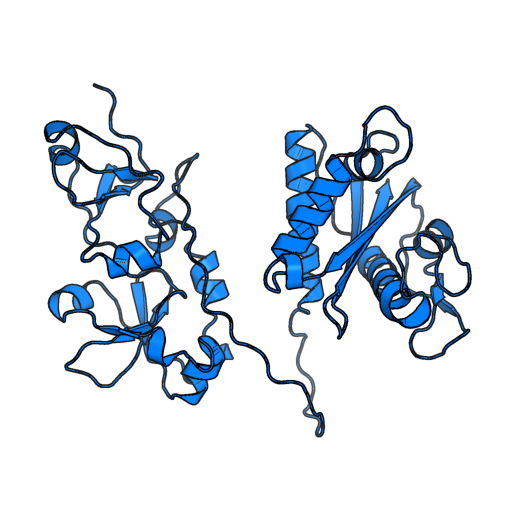.388 -15.110 2.439 1.00 79.94 101 TYR A C 1
ATOM 776 O O . TYR A 1 101 ? 7.776 -14.789 3.562 1.00 79.94 101 TYR A O 1
ATOM 784 N N . GLY A 1 102 ? 8.248 -15.296 1.433 1.00 80.06 102 GLY A N 1
ATOM 785 C CA . GLY A 1 102 ? 9.698 -15.091 1.514 1.00 80.06 102 GLY A CA 1
ATOM 786 C C . GLY A 1 102 ? 10.484 -16.353 1.868 1.00 80.06 102 GLY A C 1
ATOM 787 O O . GLY A 1 102 ? 9.926 -17.367 2.274 1.00 80.06 102 GLY A O 1
ATOM 788 N N . GLU A 1 103 ? 11.817 -16.304 1.776 1.00 80.69 103 GLU A N 1
ATOM 789 C CA . GLU A 1 103 ? 12.673 -17.453 2.142 1.00 80.69 103 GLU A CA 1
ATOM 790 C C . GLU A 1 103 ? 12.464 -17.907 3.597 1.00 80.69 103 GLU A C 1
ATOM 792 O O . GLU A 1 103 ? 12.573 -19.092 3.905 1.00 80.69 103 GLU A O 1
ATOM 797 N N . ALA A 1 104 ? 12.083 -16.980 4.480 1.00 78.50 104 ALA A N 1
ATOM 798 C CA . ALA A 1 104 ? 11.754 -17.249 5.877 1.00 78.50 104 ALA A CA 1
ATOM 799 C C . ALA A 1 104 ? 10.271 -17.616 6.114 1.00 78.50 104 ALA A C 1
ATOM 801 O O . ALA A 1 104 ? 9.806 -17.538 7.254 1.00 78.50 104 ALA A O 1
ATOM 802 N N . TRP A 1 105 ? 9.515 -18.017 5.080 1.00 88.38 105 TRP A N 1
ATOM 803 C CA . TRP A 1 105 ? 8.091 -18.398 5.158 1.00 88.38 105 TRP A CA 1
ATOM 804 C C . TRP A 1 105 ? 7.793 -19.367 6.312 1.00 88.38 105 TRP A C 1
ATOM 806 O O . TRP A 1 105 ? 6.789 -19.236 7.006 1.00 88.38 105 TRP A O 1
ATOM 816 N N . ASN A 1 106 ? 8.695 -20.310 6.582 1.00 85.69 106 ASN A N 1
ATOM 817 C CA . ASN A 1 106 ? 8.550 -21.307 7.640 1.00 85.69 106 ASN A CA 1
ATOM 818 C C . ASN A 1 106 ? 8.525 -20.698 9.056 1.00 85.69 106 ASN A C 1
ATOM 820 O O . ASN A 1 106 ? 7.980 -21.307 9.972 1.00 85.69 106 ASN A O 1
ATOM 824 N N . THR A 1 107 ? 9.070 -19.493 9.240 1.00 84.31 107 THR A N 1
ATOM 825 C CA . THR A 1 107 ? 9.013 -18.729 10.503 1.00 84.31 107 THR A CA 1
ATOM 826 C C . THR A 1 107 ? 7.707 -17.945 10.673 1.00 84.31 107 THR A C 1
ATOM 828 O O . THR A 1 107 ? 7.426 -17.390 11.738 1.00 84.31 107 THR A O 1
ATOM 831 N N . LEU A 1 108 ? 6.891 -17.904 9.620 1.00 90.50 108 LEU A N 1
ATOM 832 C CA . LEU A 1 108 ? 5.629 -17.172 9.544 1.00 90.50 108 LEU A CA 1
ATOM 833 C C . LEU A 1 108 ? 4.419 -18.101 9.688 1.00 90.50 108 LEU A C 1
ATOM 835 O O . LEU A 1 108 ? 3.286 -17.670 9.469 1.00 90.50 108 LEU A O 1
ATOM 839 N N . ILE A 1 109 ? 4.664 -19.356 10.071 1.00 92.06 109 ILE A N 1
ATOM 840 C CA . ILE A 1 109 ? 3.647 -20.365 10.340 1.00 92.06 109 ILE A CA 1
ATOM 841 C C . ILE A 1 109 ? 3.365 -20.398 11.835 1.00 92.06 109 ILE A C 1
ATOM 843 O O . ILE A 1 109 ? 4.264 -20.636 12.642 1.00 92.06 109 ILE A O 1
ATOM 847 N N . ASP A 1 110 ? 2.099 -20.236 12.192 1.00 90.25 110 ASP A N 1
ATOM 848 C CA . ASP A 1 110 ? 1.626 -20.462 13.548 1.00 90.25 110 ASP A CA 1
ATOM 849 C C . ASP A 1 110 ? 0.789 -21.740 13.657 1.00 90.25 110 ASP A C 1
ATOM 851 O O . ASP A 1 110 ? -0.106 -21.997 12.848 1.00 90.25 110 ASP A O 1
ATOM 855 N N . ASP A 1 111 ? 1.032 -22.516 14.713 1.00 84.94 111 ASP A N 1
ATOM 856 C CA . ASP A 1 111 ? 0.125 -23.589 15.109 1.00 84.94 111 ASP A CA 1
ATOM 857 C C . ASP A 1 111 ? -1.151 -23.007 15.727 1.00 84.94 111 ASP A C 1
ATOM 859 O O . ASP A 1 111 ? -1.125 -22.205 16.668 1.00 84.94 111 ASP A O 1
ATOM 863 N N . VAL A 1 112 ? -2.285 -23.466 15.215 1.00 86.69 112 VAL A N 1
ATOM 864 C CA . VAL A 1 112 ? -3.619 -23.187 15.732 1.00 86.69 112 VAL A CA 1
ATOM 865 C C . VAL A 1 112 ? -4.174 -24.482 16.319 1.00 86.69 112 VAL A C 1
ATOM 867 O O . VAL A 1 112 ? -4.028 -25.557 15.748 1.00 86.69 112 VAL A O 1
ATOM 870 N N . SER A 1 113 ? -4.804 -24.399 17.492 1.00 84.81 113 SER A N 1
ATOM 871 C CA . SER A 1 113 ? -5.489 -25.552 18.089 1.00 84.81 113 SER A CA 1
ATOM 872 C C . SER A 1 113 ? -6.671 -25.986 17.221 1.00 84.81 113 SER A C 1
ATOM 874 O O . SER A 1 113 ? -7.405 -25.133 16.719 1.00 84.81 113 SER A O 1
ATOM 876 N N . ASP A 1 114 ? -6.927 -27.293 17.129 1.00 83.06 114 ASP A N 1
ATOM 877 C CA . ASP A 1 114 ? -8.082 -27.869 16.430 1.00 83.06 114 ASP A CA 1
ATOM 878 C C . ASP A 1 114 ? -9.408 -27.199 16.857 1.00 83.06 114 ASP A C 1
ATOM 880 O O . ASP A 1 114 ? -10.274 -26.929 16.024 1.00 83.06 114 ASP A O 1
ATOM 884 N N . ALA A 1 115 ? -9.531 -26.818 18.137 1.00 83.31 115 ALA A N 1
ATOM 885 C CA . ALA A 1 115 ? -10.705 -26.138 18.693 1.00 83.31 115 ALA A CA 1
ATOM 886 C C . ALA A 1 115 ? -10.949 -24.727 18.127 1.00 83.31 115 ALA A C 1
ATOM 888 O O . ALA A 1 115 ? -12.073 -24.231 18.177 1.00 83.31 115 ALA A O 1
ATOM 889 N N . PHE A 1 116 ? -9.919 -24.067 17.592 1.00 86.25 116 PHE A N 1
ATOM 890 C CA . PHE A 1 116 ? -10.035 -22.759 16.942 1.00 86.25 116 PHE A CA 1
ATOM 891 C C . PHE A 1 116 ? -9.924 -22.838 15.421 1.00 86.25 116 PHE A C 1
ATOM 893 O O . PHE A 1 116 ? -10.298 -21.884 14.739 1.00 86.25 116 PHE A O 1
ATOM 900 N N . PHE A 1 117 ? -9.466 -23.966 14.883 1.00 86.94 117 PHE A N 1
ATOM 901 C CA . PHE A 1 117 ? -9.410 -24.208 13.445 1.00 86.94 117 PHE A CA 1
ATOM 902 C C . PHE A 1 117 ? -10.811 -24.288 12.814 1.00 86.94 117 PHE A C 1
ATOM 904 O O . PHE A 1 117 ? -11.009 -23.878 11.676 1.00 86.94 117 PHE A O 1
ATOM 911 N N . VAL A 1 118 ? -11.819 -24.694 13.592 1.00 89.62 118 VAL A N 1
ATOM 912 C CA . VAL A 1 118 ? -13.239 -24.676 13.186 1.00 89.62 118 VAL A CA 1
ATOM 913 C C . VAL A 1 118 ? -13.809 -23.272 12.938 1.00 89.62 118 VAL A C 1
ATOM 915 O O . VAL A 1 118 ? -14.902 -23.151 12.396 1.00 89.62 118 VAL A O 1
ATOM 918 N N . ASN A 1 119 ? -13.099 -22.203 13.327 1.00 90.69 119 ASN A N 1
ATOM 919 C CA . ASN A 1 119 ? -13.516 -20.827 13.025 1.00 90.69 119 ASN A CA 1
ATOM 920 C C . ASN A 1 119 ? -13.292 -20.449 11.550 1.00 90.69 119 ASN A C 1
ATOM 922 O O . ASN A 1 119 ? -13.702 -19.363 11.141 1.00 90.69 119 ASN A O 1
ATOM 926 N N . TYR A 1 120 ? -12.613 -21.300 10.781 1.00 95.31 120 TYR A N 1
ATOM 927 C CA . TYR A 1 120 ? -12.252 -21.043 9.397 1.00 95.31 120 TYR A CA 1
ATOM 928 C C . TYR A 1 120 ? -13.046 -21.914 8.424 1.00 95.31 120 TYR A C 1
ATOM 930 O O . TYR A 1 120 ? -13.575 -22.967 8.778 1.00 95.31 120 TYR A O 1
ATOM 938 N N . THR A 1 121 ? -13.080 -21.489 7.163 1.00 95.19 121 THR A N 1
ATOM 939 C CA . THR A 1 121 ? -13.636 -22.273 6.050 1.00 95.19 121 THR A CA 1
ATOM 940 C C . THR A 1 121 ? -12.536 -22.667 5.072 1.00 95.19 121 THR A C 1
ATOM 942 O O . THR A 1 121 ? -11.533 -21.972 4.957 1.00 95.19 121 THR A O 1
ATOM 945 N N . MET A 1 122 ? -12.695 -23.789 4.371 1.00 94.50 122 MET A N 1
ATOM 946 C CA . MET A 1 122 ? -11.712 -24.237 3.379 1.00 94.50 122 MET A CA 1
ATOM 947 C C . MET A 1 122 ? -11.994 -23.605 2.016 1.00 94.50 122 MET A C 1
ATOM 949 O O . MET A 1 122 ? -13.119 -23.671 1.524 1.00 94.50 122 MET A O 1
ATOM 953 N N . GLY A 1 123 ? -10.966 -23.017 1.406 1.00 93.50 123 GLY A N 1
ATOM 954 C CA . GLY A 1 123 ? -10.990 -22.493 0.043 1.00 93.50 123 GLY A CA 1
ATOM 955 C C . GLY A 1 123 ? -10.241 -23.385 -0.947 1.00 93.50 123 GLY A C 1
ATOM 956 O O . GLY A 1 123 ? -9.710 -24.440 -0.592 1.00 93.50 123 GLY A O 1
ATOM 957 N N . ALA A 1 124 ? -10.175 -22.939 -2.203 1.00 92.88 124 ALA A N 1
ATOM 958 C CA . ALA A 1 124 ? -9.339 -23.584 -3.211 1.00 92.88 124 ALA A CA 1
ATOM 959 C C . ALA A 1 124 ? -7.859 -23.560 -2.775 1.00 92.88 124 ALA A C 1
ATOM 961 O O . ALA A 1 124 ? -7.422 -22.563 -2.180 1.00 92.88 124 ALA A O 1
ATOM 962 N N . PRO A 1 125 ? -7.083 -24.625 -3.057 1.00 90.75 125 PRO A N 1
ATOM 963 C CA . PRO A 1 125 ? -5.648 -24.609 -2.806 1.00 90.75 125 PRO A CA 1
ATOM 964 C C . PRO A 1 125 ? -4.970 -23.483 -3.597 1.00 90.75 125 PRO A C 1
ATOM 966 O O . PRO A 1 125 ? -5.566 -22.877 -4.487 1.00 90.75 125 PRO A O 1
ATOM 969 N N . ILE A 1 126 ? -3.735 -23.189 -3.213 1.00 89.69 126 ILE A N 1
ATOM 970 C CA . ILE A 1 126 ? -2.827 -22.304 -3.928 1.00 89.69 126 ILE A CA 1
ATOM 971 C C . ILE A 1 126 ? -1.802 -23.220 -4.570 1.00 89.69 126 ILE A C 1
ATOM 973 O O . ILE A 1 126 ? -0.885 -23.710 -3.900 1.00 89.69 126 ILE A O 1
ATOM 977 N N . THR A 1 127 ? -2.031 -23.532 -5.840 1.00 84.75 127 THR A N 1
ATOM 978 C CA . THR A 1 127 ? -1.132 -24.373 -6.630 1.00 84.75 127 THR A CA 1
ATOM 979 C C . THR A 1 127 ? -0.037 -23.576 -7.308 1.00 84.75 127 THR A C 1
ATOM 981 O O . THR A 1 127 ? 1.063 -24.103 -7.472 1.00 84.75 127 THR A O 1
ATOM 984 N N . GLU A 1 128 ? -0.301 -22.303 -7.592 1.00 77.56 128 GLU A N 1
ATOM 985 C CA . GLU A 1 128 ? 0.658 -21.372 -8.173 1.00 77.56 128 GLU A CA 1
ATOM 986 C C . GLU A 1 128 ? 0.644 -20.026 -7.436 1.00 77.56 128 GLU A C 1
ATOM 988 O O . GLU A 1 128 ? -0.408 -19.610 -6.944 1.00 77.56 128 GLU A O 1
ATOM 993 N N . PRO A 1 129 ? 1.783 -19.310 -7.356 1.00 73.69 129 PRO A N 1
ATOM 994 C CA . PRO A 1 129 ? 1.858 -18.050 -6.617 1.00 73.69 129 PRO A CA 1
ATOM 995 C C . PRO A 1 129 ? 0.872 -16.979 -7.102 1.00 73.69 129 PRO A C 1
ATOM 997 O O . PRO A 1 129 ? 0.369 -16.210 -6.296 1.00 73.69 129 PRO A O 1
ATOM 1000 N N . ALA A 1 130 ? 0.531 -16.951 -8.392 1.00 74.50 130 ALA A N 1
ATOM 1001 C CA . ALA A 1 130 ? -0.408 -15.971 -8.942 1.00 74.50 130 ALA A CA 1
ATOM 1002 C C . ALA A 1 130 ? -1.843 -16.100 -8.383 1.00 74.50 130 ALA A C 1
ATOM 1004 O O . ALA A 1 130 ? -2.632 -15.164 -8.473 1.00 74.50 130 ALA A O 1
ATOM 1005 N N . GLU A 1 131 ? -2.202 -17.243 -7.789 1.00 80.12 131 GLU A N 1
ATOM 1006 C CA . GLU A 1 131 ? -3.552 -17.496 -7.274 1.00 80.12 131 GLU A CA 1
ATOM 1007 C C . GLU A 1 131 ? -3.830 -16.826 -5.918 1.00 80.12 131 GLU A C 1
ATOM 1009 O O . GLU A 1 131 ? -4.968 -16.870 -5.432 1.00 80.12 131 GLU A O 1
ATOM 1014 N N . PHE A 1 132 ? -2.805 -16.265 -5.271 1.00 85.88 132 PHE A N 1
ATOM 1015 C CA . PHE A 1 132 ? -2.905 -15.658 -3.951 1.00 85.88 132 PHE A CA 1
ATOM 1016 C C . PHE A 1 132 ? -1.904 -14.516 -3.792 1.00 85.88 132 PHE A C 1
ATOM 1018 O O . PHE A 1 132 ? -0.727 -14.671 -4.076 1.00 85.88 132 PHE A O 1
ATOM 1025 N N . SER A 1 133 ? -2.351 -13.386 -3.253 1.00 89.69 133 SER A N 1
ATOM 1026 C CA . SER A 1 133 ? -1.478 -12.255 -2.936 1.00 89.69 133 SER A CA 1
ATOM 1027 C C . SER A 1 133 ? -1.666 -11.879 -1.465 1.00 89.69 133 SER A C 1
ATOM 1029 O O . SER A 1 133 ? -2.741 -11.390 -1.107 1.00 89.69 133 SER A O 1
ATOM 1031 N N . PRO A 1 134 ? -0.652 -12.088 -0.602 1.00 85.56 134 PRO A N 1
ATOM 1032 C CA . PRO A 1 134 ? -0.710 -11.672 0.796 1.00 85.56 134 PRO A CA 1
ATOM 1033 C C . PRO A 1 134 ? -1.059 -10.184 0.959 1.00 85.56 134 PRO A C 1
ATOM 1035 O O . PRO A 1 134 ? -1.882 -9.837 1.804 1.00 85.56 134 PRO A O 1
ATOM 1038 N N . ASP A 1 135 ? -0.510 -9.317 0.106 1.00 80.56 135 ASP A N 1
ATOM 1039 C CA . ASP A 1 135 ? -0.792 -7.876 0.090 1.00 80.56 135 ASP A CA 1
ATOM 1040 C C . ASP A 1 135 ? -2.234 -7.545 -0.286 1.00 80.56 135 ASP A C 1
ATOM 1042 O O . ASP A 1 135 ? -2.882 -6.740 0.392 1.00 80.56 135 ASP A O 1
ATOM 1046 N N . THR A 1 136 ? -2.776 -8.207 -1.310 1.00 80.69 136 THR A N 1
ATOM 1047 C CA . THR A 1 136 ? -4.184 -8.037 -1.701 1.00 80.69 136 THR A CA 1
ATOM 1048 C C . THR A 1 136 ? -5.113 -8.431 -0.556 1.00 80.69 136 THR A C 1
ATOM 1050 O O . THR A 1 136 ? -6.050 -7.704 -0.219 1.00 80.69 136 THR A O 1
ATOM 1053 N N . GLU A 1 137 ? -4.827 -9.558 0.092 1.00 93.06 137 GLU A N 1
ATOM 1054 C CA . GLU A 1 137 ? -5.615 -10.066 1.213 1.00 93.06 137 GLU A CA 1
ATOM 1055 C C . GLU A 1 137 ? -5.547 -9.128 2.429 1.00 93.06 137 GLU A C 1
ATOM 1057 O O . GLU A 1 137 ? -6.578 -8.784 3.017 1.00 93.06 137 GLU A O 1
ATOM 1062 N N . ALA A 1 138 ? -4.353 -8.638 2.775 1.00 84.00 138 ALA A N 1
ATOM 1063 C CA . ALA A 1 138 ? -4.153 -7.697 3.874 1.00 84.00 138 ALA A CA 1
ATOM 1064 C C . ALA A 1 138 ? -4.819 -6.333 3.613 1.00 84.00 138 ALA A C 1
ATOM 1066 O O . ALA A 1 138 ? -5.398 -5.742 4.535 1.00 84.00 138 ALA A O 1
ATOM 1067 N N . THR A 1 139 ? -4.787 -5.852 2.367 1.00 81.94 139 THR A N 1
ATOM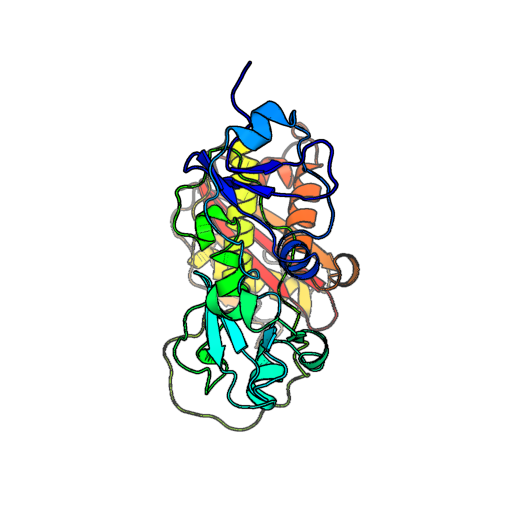 1068 C CA . THR A 1 139 ? -5.425 -4.597 1.929 1.00 81.94 139 THR A CA 1
ATOM 1069 C C . THR A 1 139 ? -6.946 -4.701 1.946 1.00 81.94 139 THR A C 1
ATOM 1071 O O . THR A 1 139 ? -7.637 -3.769 2.358 1.00 81.94 139 THR A O 1
ATOM 1074 N N . ALA A 1 140 ? -7.499 -5.857 1.581 1.00 81.12 140 ALA A N 1
ATOM 1075 C CA . ALA A 1 140 ? -8.934 -6.099 1.682 1.00 81.12 140 ALA A CA 1
ATOM 1076 C C . ALA A 1 140 ? -9.414 -6.270 3.142 1.00 81.12 140 ALA A C 1
ATOM 1078 O O . ALA A 1 140 ? -10.612 -6.177 3.424 1.00 81.12 140 ALA A O 1
ATOM 1079 N N . ALA A 1 141 ? -8.488 -6.494 4.081 1.00 90.56 141 ALA A N 1
ATOM 1080 C CA . ALA A 1 141 ? -8.739 -6.738 5.498 1.00 90.56 141 ALA A CA 1
ATOM 1081 C C . ALA A 1 141 ? -8.029 -5.717 6.410 1.00 90.56 141 ALA A C 1
ATOM 1083 O O . ALA A 1 141 ? -7.320 -6.079 7.354 1.00 90.56 141 ALA A O 1
ATOM 1084 N N . ARG A 1 142 ? -8.240 -4.417 6.155 1.00 89.75 142 ARG A N 1
ATOM 1085 C CA . ARG A 1 142 ? -7.705 -3.325 7.001 1.00 89.75 142 ARG A CA 1
ATOM 1086 C C . ARG A 1 142 ? -8.382 -3.203 8.369 1.00 89.75 142 ARG A C 1
ATOM 1088 O O . ARG A 1 142 ? -7.817 -2.582 9.262 1.00 89.75 142 ARG A O 1
ATOM 1095 N N . THR A 1 143 ? -9.564 -3.793 8.548 1.00 94.25 143 THR A N 1
ATOM 1096 C CA . THR A 1 143 ? -10.297 -3.835 9.824 1.00 94.25 143 THR A CA 1
ATOM 1097 C C . THR A 1 143 ? -10.919 -5.213 10.030 1.00 94.25 143 THR A C 1
ATOM 1099 O O . THR A 1 143 ? -11.179 -5.948 9.069 1.00 94.25 143 THR A O 1
ATOM 1102 N N . ILE A 1 144 ? -11.201 -5.564 11.287 1.00 96.12 144 ILE A N 1
ATOM 1103 C CA . ILE A 1 144 ? -11.901 -6.816 11.606 1.00 96.12 144 ILE A CA 1
ATOM 1104 C C . ILE A 1 144 ? -13.318 -6.788 11.014 1.00 96.12 144 ILE A C 1
ATOM 1106 O O . ILE A 1 144 ? -13.749 -7.791 10.449 1.00 96.12 144 ILE A O 1
ATOM 1110 N N . ASN A 1 145 ? -14.007 -5.640 11.037 1.00 94.56 145 ASN A N 1
ATOM 1111 C CA . ASN A 1 145 ? -15.284 -5.456 10.339 1.00 94.56 145 ASN A CA 1
ATOM 1112 C C . ASN A 1 145 ? -15.182 -5.792 8.838 1.00 94.56 145 ASN A C 1
ATOM 1114 O O . ASN A 1 145 ? -15.940 -6.632 8.354 1.00 94.56 145 ASN A O 1
ATOM 1118 N N . ALA A 1 146 ? -14.209 -5.223 8.115 1.00 90.06 146 ALA A N 1
ATOM 1119 C CA . ALA A 1 146 ? -14.041 -5.438 6.673 1.00 90.06 146 ALA A CA 1
ATOM 1120 C C . ALA A 1 146 ? -13.755 -6.906 6.315 1.00 90.06 146 ALA A C 1
ATOM 1122 O O . ALA A 1 146 ? -14.278 -7.425 5.321 1.00 90.06 146 ALA A O 1
ATOM 1123 N N . ASN A 1 147 ? -12.972 -7.598 7.149 1.00 94.75 147 ASN A N 1
ATOM 1124 C CA . ASN A 1 147 ? -12.715 -9.029 6.998 1.00 94.75 147 ASN A CA 1
ATOM 1125 C C . ASN A 1 147 ? -13.961 -9.883 7.258 1.00 94.75 147 ASN A C 1
ATOM 1127 O O . ASN A 1 147 ? -14.128 -10.922 6.633 1.00 94.75 147 ASN A O 1
ATOM 1131 N N . ARG A 1 148 ? -14.860 -9.435 8.139 1.00 90.44 148 ARG A N 1
ATOM 1132 C CA . ARG A 1 148 ? -16.129 -10.116 8.440 1.00 90.44 148 ARG A CA 1
ATOM 1133 C C . ARG A 1 148 ? -17.288 -9.708 7.527 1.00 90.44 148 ARG A C 1
ATOM 1135 O O . ARG A 1 148 ? -18.398 -10.195 7.719 1.00 90.44 148 ARG A O 1
ATOM 1142 N N . GLY A 1 149 ? -17.057 -8.815 6.564 1.00 89.19 149 GLY A N 1
ATOM 1143 C CA . GLY A 1 149 ? -18.113 -8.283 5.699 1.00 89.19 149 GLY A CA 1
ATOM 1144 C C . GLY A 1 149 ? -19.105 -7.366 6.426 1.00 89.19 149 GLY A C 1
ATOM 1145 O O . GLY A 1 149 ? -20.229 -7.197 5.963 1.00 89.19 149 GLY A O 1
ATOM 1146 N N . LEU A 1 150 ? -18.709 -6.791 7.564 1.00 87.69 150 LEU A N 1
ATOM 1147 C CA . LEU A 1 150 ? -19.484 -5.785 8.286 1.00 87.69 150 LEU A CA 1
ATOM 1148 C C . LEU A 1 150 ? -19.139 -4.383 7.772 1.00 87.69 150 LEU A C 1
ATOM 1150 O O . LEU A 1 150 ? -18.011 -4.125 7.346 1.00 87.69 150 LEU A O 1
ATOM 1154 N N . LEU A 1 151 ? -20.106 -3.467 7.850 1.00 83.44 151 LEU A N 1
ATOM 1155 C CA . LEU A 1 151 ? -19.872 -2.052 7.563 1.00 83.44 151 LEU A CA 1
ATOM 1156 C C . LEU A 1 151 ? -18.900 -1.466 8.591 1.00 83.44 151 LEU A C 1
ATOM 1158 O O . LEU A 1 151 ? -19.042 -1.700 9.791 1.00 83.44 151 LEU A O 1
ATOM 1162 N N . THR A 1 152 ? -17.918 -0.703 8.120 1.00 79.00 152 THR A N 1
ATOM 1163 C CA . THR A 1 152 ? -16.959 -0.005 8.980 1.00 79.00 152 THR A CA 1
ATOM 1164 C C . THR A 1 152 ? -17.548 1.298 9.497 1.00 79.00 152 THR A C 1
ATOM 1166 O O . THR A 1 152 ? -18.220 2.021 8.758 1.00 79.00 152 THR A O 1
ATOM 1169 N N . GLY A 1 153 ? -17.285 1.603 10.767 1.00 71.69 153 GLY A N 1
ATOM 1170 C CA . GLY A 1 153 ? -17.643 2.889 11.355 1.00 71.69 153 GLY A CA 1
ATOM 1171 C C . GLY A 1 153 ? -16.813 4.042 10.773 1.00 71.69 153 GLY A C 1
ATOM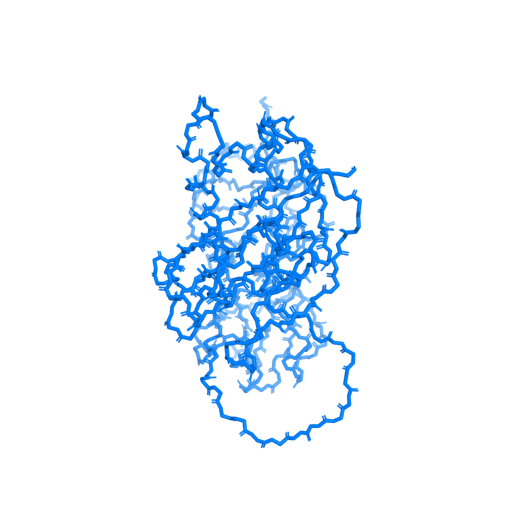 1172 O O . GLY A 1 153 ? -15.869 3.805 10.021 1.00 71.69 153 GLY A O 1
ATOM 1173 N N . PRO A 1 154 ? -17.129 5.298 11.133 1.00 69.81 154 PRO A N 1
ATOM 1174 C CA . PRO A 1 154 ? -16.410 6.469 10.627 1.00 69.81 154 PRO A CA 1
ATOM 1175 C C . PRO A 1 154 ? -14.955 6.552 11.112 1.00 69.81 154 PRO A C 1
ATOM 1177 O O . PRO A 1 154 ? -14.124 7.110 10.410 1.00 69.81 154 PRO A O 1
ATOM 1180 N N . ASN A 1 155 ? -14.640 5.979 12.280 1.00 80.50 155 ASN A N 1
ATOM 1181 C CA . ASN A 1 155 ? -13.300 5.994 12.880 1.00 80.50 155 ASN A CA 1
ATOM 1182 C C . ASN A 1 155 ? -12.881 4.574 13.306 1.00 80.50 155 ASN A C 1
ATOM 1184 O O . ASN A 1 155 ? -12.850 4.284 14.504 1.00 80.50 155 ASN A O 1
ATOM 1188 N N . PRO A 1 156 ? -12.635 3.659 12.355 1.00 89.12 156 PRO A N 1
ATOM 1189 C CA . PRO A 1 156 ? -12.356 2.268 12.673 1.00 89.12 156 PRO A CA 1
ATOM 1190 C C . PRO A 1 156 ? -10.925 2.075 13.190 1.00 89.12 156 PRO A C 1
ATOM 1192 O O . PRO A 1 156 ? -9.988 2.711 12.702 1.00 89.12 156 PRO A O 1
ATOM 1195 N N . ARG A 1 157 ? -10.713 1.131 14.116 1.00 91.31 157 ARG A N 1
ATOM 1196 C CA . ARG A 1 157 ? -9.358 0.681 14.469 1.00 91.31 157 ARG A CA 1
ATOM 1197 C C . ARG A 1 157 ? -8.764 -0.106 13.301 1.00 91.31 157 ARG A C 1
ATOM 1199 O O . ARG A 1 157 ? -9.104 -1.267 13.069 1.00 91.31 157 ARG A O 1
ATOM 1206 N N . LEU A 1 158 ? -7.854 0.547 12.583 1.00 91.50 158 LEU A N 1
ATOM 1207 C CA . LEU A 1 158 ? -7.092 -0.049 11.489 1.00 91.50 158 LEU A CA 1
ATOM 1208 C C . LEU A 1 158 ? -6.042 -1.026 12.018 1.00 91.50 158 LEU A C 1
ATOM 1210 O O . LEU A 1 158 ? -5.400 -0.753 13.032 1.00 91.50 158 LEU A O 1
ATOM 1214 N N . ALA A 1 159 ? -5.855 -2.134 11.306 1.00 91.44 159 ALA A N 1
ATOM 1215 C CA . ALA A 1 159 ? -4.711 -3.021 11.475 1.00 91.44 159 ALA A CA 1
ATOM 1216 C C . ALA A 1 159 ? -3.405 -2.289 11.120 1.00 91.44 159 ALA A C 1
ATOM 1218 O O . ALA A 1 159 ? -3.382 -1.515 10.164 1.00 91.44 159 ALA A O 1
ATOM 1219 N N . ASP A 1 160 ? -2.327 -2.566 11.854 1.00 84.44 160 ASP A N 1
ATOM 1220 C CA . ASP A 1 160 ? -1.000 -1.940 11.673 1.00 84.44 160 ASP A CA 1
ATOM 1221 C C . ASP A 1 160 ? 0.119 -2.967 11.409 1.00 84.44 160 ASP A C 1
ATOM 1223 O O . ASP A 1 160 ? 1.307 -2.658 11.407 1.00 84.44 160 ASP A O 1
ATOM 1227 N N . THR A 1 161 ? -0.275 -4.208 11.139 1.00 84.00 161 THR A N 1
ATOM 1228 C CA . THR A 1 161 ? 0.607 -5.276 10.663 1.00 84.00 161 THR A CA 1
ATOM 1229 C C . THR A 1 161 ? 0.759 -5.217 9.142 1.00 84.00 161 THR A C 1
ATOM 1231 O O . THR A 1 161 ? -0.111 -4.702 8.437 1.00 84.00 161 THR A O 1
ATOM 1234 N N . ALA A 1 162 ? 1.837 -5.782 8.607 1.00 80.25 162 ALA A N 1
ATOM 1235 C CA . ALA A 1 162 ? 2.074 -5.868 7.167 1.00 80.25 162 ALA A CA 1
ATOM 1236 C C . ALA A 1 162 ? 2.413 -7.310 6.761 1.00 80.25 162 ALA A C 1
ATOM 1238 O O . ALA A 1 162 ? 2.936 -8.061 7.596 1.00 80.25 162 ALA A O 1
ATOM 1239 N N . PRO A 1 163 ? 2.112 -7.716 5.516 1.00 81.81 163 PRO A N 1
ATOM 1240 C CA . PRO A 1 163 ? 2.589 -8.978 4.977 1.00 81.81 163 PRO A CA 1
ATOM 1241 C C . PRO A 1 163 ? 4.120 -9.073 5.016 1.00 81.81 163 PRO A C 1
ATOM 1243 O O . PRO A 1 163 ? 4.825 -8.058 5.004 1.00 81.81 163 PRO A O 1
ATOM 1246 N N . PRO A 1 164 ? 4.664 -10.293 5.080 1.00 69.38 164 PRO A N 1
ATOM 1247 C CA . PRO A 1 164 ? 6.100 -10.497 5.070 1.00 69.38 164 PRO A CA 1
ATOM 1248 C C . PRO A 1 164 ? 6.687 -10.177 3.695 1.00 69.38 164 PRO A C 1
ATOM 1250 O O . PRO A 1 164 ? 6.188 -10.622 2.666 1.00 69.38 164 PRO A O 1
ATOM 1253 N N . ARG A 1 165 ? 7.781 -9.411 3.689 1.00 62.41 165 ARG A N 1
ATOM 1254 C CA . ARG A 1 165 ? 8.448 -8.975 2.459 1.00 62.41 165 ARG A CA 1
ATOM 1255 C C . ARG A 1 165 ? 9.188 -10.148 1.813 1.00 62.41 165 ARG A C 1
ATOM 1257 O O . ARG A 1 165 ? 10.100 -10.717 2.413 1.00 62.41 165 ARG A O 1
ATOM 1264 N N . VAL A 1 166 ? 8.839 -10.469 0.572 1.00 50.31 166 VAL A N 1
ATOM 1265 C CA . VAL A 1 166 ? 9.590 -11.405 -0.273 1.00 50.31 166 VAL A CA 1
ATOM 1266 C C . VAL A 1 166 ? 10.721 -10.619 -0.930 1.00 50.31 166 VAL A C 1
ATOM 1268 O O . VAL A 1 166 ? 10.497 -9.787 -1.804 1.00 50.31 166 VAL A O 1
ATOM 1271 N N . SER A 1 167 ? 11.954 -10.831 -0.477 1.00 37.66 167 SER A N 1
ATOM 1272 C CA . SER A 1 167 ? 13.139 -10.271 -1.129 1.00 37.66 167 SER A CA 1
ATOM 1273 C C . SER A 1 167 ? 13.293 -10.881 -2.528 1.00 37.66 167 SER A C 1
ATOM 1275 O O . SER A 1 167 ? 13.568 -12.076 -2.641 1.00 37.66 167 SER A O 1
ATOM 1277 N N . ALA A 1 168 ? 13.117 -10.089 -3.589 1.00 37.28 168 ALA A N 1
ATOM 1278 C CA . ALA A 1 168 ? 13.365 -10.542 -4.957 1.00 37.28 168 ALA A CA 1
ATOM 1279 C C . ALA A 1 168 ? 14.870 -10.837 -5.171 1.00 37.28 168 ALA A C 1
ATOM 1281 O O . ALA A 1 168 ? 15.702 -10.008 -4.791 1.00 37.28 168 ALA A O 1
ATOM 1282 N N . PRO A 1 169 ? 15.261 -11.974 -5.780 1.00 31.42 169 PRO A N 1
ATOM 1283 C CA . PRO A 1 169 ? 16.635 -12.188 -6.224 1.00 31.42 169 PRO A CA 1
ATOM 1284 C C . PRO A 1 169 ? 16.943 -11.336 -7.465 1.00 31.42 169 PRO A C 1
ATOM 1286 O O . PRO A 1 169 ? 16.109 -11.217 -8.362 1.00 31.42 169 PRO A O 1
ATOM 1289 N N . CYS A 1 170 ? 18.161 -10.786 -7.532 1.00 26.72 170 CYS A N 1
ATOM 1290 C CA . CYS A 1 170 ? 18.707 -10.106 -8.711 1.00 26.72 170 CYS A CA 1
ATOM 1291 C C . CYS A 1 170 ? 18.492 -10.912 -10.003 1.00 26.72 170 CYS A C 1
ATOM 1293 O O . CYS A 1 170 ? 18.783 -12.107 -10.066 1.00 26.72 170 CYS A O 1
ATOM 1295 N N . ALA A 1 171 ? 18.030 -10.223 -11.046 1.00 31.92 171 ALA A N 1
ATOM 1296 C CA . ALA A 1 171 ? 17.745 -10.780 -12.360 1.00 31.92 171 ALA A CA 1
ATOM 1297 C C . ALA A 1 171 ? 19.012 -11.220 -13.119 1.00 31.92 171 ALA A C 1
ATOM 1299 O O . ALA A 1 171 ? 19.975 -10.464 -13.242 1.00 31.92 171 ALA A O 1
ATOM 1300 N N . CYS A 1 172 ? 18.952 -12.388 -13.762 1.00 24.73 172 CYS A N 1
ATOM 1301 C CA . CYS A 1 172 ? 19.644 -12.629 -15.025 1.00 24.73 172 CYS A CA 1
ATOM 1302 C C . CYS A 1 172 ? 18.639 -13.190 -16.048 1.00 24.73 172 CYS A C 1
ATOM 1304 O O . CYS A 1 172 ? 17.982 -14.203 -15.823 1.00 24.73 172 CYS A O 1
ATOM 1306 N N . HIS A 1 173 ? 18.474 -12.475 -17.162 1.00 30.88 173 HIS A N 1
ATOM 1307 C CA . HIS A 1 173 ? 17.573 -12.826 -18.260 1.00 30.88 173 HIS A CA 1
ATOM 1308 C C . HIS A 1 173 ? 18.222 -13.848 -19.198 1.00 30.88 173 HIS A C 1
ATOM 1310 O O . HIS A 1 173 ? 19.379 -13.667 -19.577 1.00 30.88 173 HIS A O 1
ATOM 1316 N N . SER A 1 174 ? 17.448 -14.839 -19.659 1.00 35.91 174 SER A N 1
ATOM 1317 C CA . SER A 1 174 ? 17.343 -15.235 -21.079 1.00 35.91 174 SER A CA 1
ATOM 1318 C C . SER A 1 174 ? 16.294 -16.337 -21.275 1.00 35.91 174 SER A C 1
ATOM 1320 O O . SER A 1 174 ? 16.546 -17.481 -20.914 1.00 35.91 174 SER A O 1
ATOM 1322 N N . ALA A 1 175 ? 15.155 -15.984 -21.882 1.00 28.98 175 ALA A N 1
ATOM 1323 C CA . ALA A 1 175 ? 14.438 -16.709 -22.948 1.00 28.98 175 ALA A CA 1
ATOM 1324 C C . ALA A 1 175 ? 12.949 -16.309 -22.949 1.00 28.98 175 ALA A C 1
ATOM 1326 O O . ALA A 1 175 ? 12.263 -16.382 -21.936 1.00 28.98 175 ALA A O 1
ATOM 1327 N N . THR A 1 176 ? 12.474 -15.859 -24.104 1.00 38.81 176 THR A N 1
ATOM 1328 C CA . THR A 1 176 ? 11.163 -15.244 -24.359 1.00 38.81 176 THR A CA 1
ATOM 1329 C C . THR A 1 176 ? 9.994 -16.246 -24.332 1.00 38.81 176 THR A C 1
ATOM 1331 O O . THR A 1 176 ? 10.121 -17.311 -24.940 1.00 38.81 176 THR A O 1
ATOM 1334 N N . PRO A 1 177 ? 8.820 -15.879 -23.776 1.00 32.75 177 PRO A N 1
ATOM 1335 C CA . PRO A 1 177 ? 7.526 -16.469 -24.140 1.00 32.75 177 PRO A CA 1
ATOM 1336 C C . PRO A 1 177 ? 6.526 -15.451 -24.758 1.00 32.75 177 PRO A C 1
ATOM 1338 O O . PRO A 1 177 ? 6.804 -14.251 -24.773 1.00 32.75 177 PRO A O 1
ATOM 1341 N N . PRO A 1 178 ? 5.400 -15.928 -25.342 1.00 33.09 178 PRO A N 1
ATOM 1342 C CA . PRO A 1 178 ? 4.485 -15.186 -26.229 1.00 33.09 178 PRO A CA 1
ATOM 1343 C C . PRO A 1 178 ? 3.427 -14.354 -25.462 1.00 33.09 178 PRO A C 1
ATOM 1345 O O . PRO A 1 178 ? 3.389 -14.417 -24.239 1.00 33.09 178 PRO A O 1
ATOM 1348 N N . PRO A 1 179 ? 2.583 -13.546 -26.143 1.00 39.19 179 PRO A N 1
ATOM 1349 C CA . PRO A 1 179 ? 2.127 -12.260 -25.619 1.00 39.19 179 PRO A CA 1
ATOM 1350 C C . PRO A 1 179 ? 0.953 -12.369 -24.634 1.00 39.19 179 PRO A C 1
ATOM 1352 O O . PRO A 1 179 ? -0.104 -12.898 -24.976 1.00 39.19 179 PRO A O 1
ATOM 1355 N N . GLU A 1 180 ? 1.126 -11.776 -23.451 1.00 30.00 180 GLU A N 1
ATOM 1356 C CA . GLU A 1 180 ? 0.077 -11.512 -22.461 1.00 30.00 180 GLU A CA 1
ATOM 1357 C C . GLU A 1 180 ? -0.330 -10.028 -22.484 1.00 30.00 180 GLU A C 1
ATOM 1359 O O . GLU A 1 180 ? 0.498 -9.129 -22.634 1.00 30.00 180 GLU A O 1
ATOM 1364 N N . THR A 1 181 ? -1.627 -9.765 -22.328 1.00 30.11 181 THR A N 1
ATOM 1365 C CA . THR A 1 181 ? -2.169 -8.460 -21.910 1.00 30.11 181 THR A CA 1
ATOM 1366 C C . THR A 1 181 ? -1.624 -8.069 -20.520 1.00 30.11 181 THR A C 1
ATOM 1368 O O . THR A 1 181 ? -1.421 -8.958 -19.698 1.00 30.11 181 THR A O 1
ATOM 1371 N N . PRO A 1 182 ? -1.372 -6.774 -20.241 1.00 36.34 182 PRO A N 1
ATOM 1372 C CA . PRO A 1 182 ? -0.221 -6.332 -19.443 1.00 36.34 182 PRO A CA 1
ATOM 1373 C C . PRO A 1 182 ? -0.376 -6.537 -17.930 1.00 36.34 182 PRO A C 1
ATOM 1375 O O . PRO A 1 182 ? -1.397 -6.164 -17.356 1.00 36.34 182 PRO A O 1
ATOM 1378 N N . ALA A 1 183 ? 0.674 -7.055 -17.287 1.00 35.25 183 ALA A N 1
ATOM 1379 C CA . ALA A 1 183 ? 0.876 -6.966 -15.843 1.00 35.25 183 ALA A CA 1
ATOM 1380 C C . ALA A 1 183 ? 1.001 -5.487 -15.423 1.00 35.25 183 ALA A C 1
ATOM 1382 O O . ALA A 1 183 ? 1.758 -4.745 -16.049 1.00 35.25 183 ALA A O 1
ATOM 1383 N N . GLU A 1 184 ? 0.269 -5.056 -14.390 1.00 45.53 184 GLU A N 1
ATOM 1384 C CA . GLU A 1 184 ? 0.385 -3.692 -13.851 1.00 45.53 184 GLU A CA 1
ATOM 1385 C C . GLU A 1 184 ? 1.819 -3.445 -13.361 1.00 45.53 184 GLU A C 1
ATOM 1387 O O . GLU A 1 184 ? 2.338 -4.157 -12.496 1.00 45.53 184 GLU A O 1
ATOM 1392 N N . ASN A 1 185 ? 2.467 -2.443 -13.951 1.00 60.72 185 ASN A N 1
ATOM 1393 C CA . ASN A 1 185 ? 3.825 -2.023 -13.637 1.00 60.72 185 ASN A CA 1
ATOM 1394 C C . ASN A 1 185 ? 3.868 -1.523 -12.172 1.00 60.72 185 ASN A C 1
ATOM 1396 O O . ASN A 1 185 ? 3.013 -0.721 -11.800 1.00 60.72 185 ASN A O 1
ATOM 1400 N N . PRO A 1 186 ? 4.827 -1.938 -11.316 1.00 67.00 186 PRO A N 1
ATOM 1401 C CA . PRO A 1 186 ? 4.975 -1.395 -9.958 1.00 67.00 186 PRO A CA 1
ATOM 1402 C C . PRO A 1 186 ? 5.012 0.140 -9.910 1.00 67.00 186 PRO A C 1
ATOM 1404 O O . PRO A 1 186 ? 4.502 0.745 -8.969 1.00 67.00 186 PRO A O 1
ATOM 1407 N N . GLU A 1 187 ? 5.545 0.772 -10.959 1.00 77.06 187 GLU A N 1
ATOM 1408 C CA . GLU A 1 187 ? 5.531 2.225 -11.128 1.00 77.06 187 GLU A CA 1
ATOM 1409 C C . GLU A 1 187 ? 4.095 2.788 -11.200 1.00 77.06 187 GLU A C 1
ATOM 1411 O O . GLU A 1 187 ? 3.844 3.873 -10.679 1.00 77.06 187 GLU A O 1
ATOM 1416 N N . ASP A 1 188 ? 3.135 2.053 -11.778 1.00 72.94 188 ASP A N 1
ATOM 1417 C CA . ASP A 1 188 ? 1.716 2.436 -11.843 1.00 72.94 188 ASP A CA 1
ATOM 1418 C C . ASP A 1 188 ? 1.057 2.402 -10.458 1.00 72.94 188 ASP A C 1
ATOM 1420 O O . ASP A 1 188 ? 0.270 3.291 -10.122 1.00 72.94 188 ASP A O 1
ATOM 1424 N N . GLN A 1 189 ? 1.420 1.420 -9.627 1.00 77.88 189 GLN A N 1
ATOM 1425 C CA . GLN A 1 189 ? 0.921 1.305 -8.254 1.00 77.88 189 GLN A CA 1
ATOM 1426 C C . GLN A 1 189 ? 1.457 2.438 -7.376 1.00 77.88 189 GLN A C 1
ATOM 1428 O O . GLN A 1 189 ? 0.678 3.133 -6.722 1.00 77.88 189 GLN A O 1
ATOM 1433 N N . TRP A 1 190 ? 2.770 2.690 -7.413 1.00 88.81 190 TRP A N 1
ATOM 1434 C CA . TRP A 1 190 ? 3.384 3.797 -6.673 1.00 88.81 190 TRP A CA 1
ATOM 1435 C C . TRP A 1 190 ? 2.843 5.147 -7.122 1.00 88.81 190 TRP A C 1
ATOM 1437 O O . TRP A 1 190 ? 2.571 6.018 -6.299 1.00 88.81 190 TRP A O 1
ATOM 1447 N N . ARG A 1 191 ? 2.623 5.311 -8.426 1.00 89.31 191 ARG A N 1
ATOM 1448 C CA . ARG A 1 191 ? 1.980 6.491 -8.993 1.00 89.31 191 ARG A CA 1
ATOM 1449 C C . ARG A 1 191 ? 0.572 6.691 -8.438 1.00 89.31 191 ARG A C 1
ATOM 1451 O O . ARG A 1 191 ? 0.221 7.803 -8.043 1.00 89.31 191 ARG A O 1
ATOM 1458 N N . GLN A 1 192 ? -0.243 5.639 -8.400 1.00 76.38 192 GLN A N 1
ATOM 1459 C CA . GLN A 1 192 ? -1.595 5.735 -7.858 1.00 76.38 192 GLN A CA 1
ATOM 1460 C C . GLN A 1 192 ? -1.577 6.041 -6.354 1.00 76.38 192 GLN A C 1
ATOM 1462 O O . GLN A 1 192 ? -2.383 6.844 -5.879 1.00 76.38 192 GLN A O 1
ATOM 1467 N N . PHE A 1 193 ? -0.640 5.447 -5.613 1.00 82.19 193 PHE A N 1
ATOM 1468 C CA . PHE A 1 193 ? -0.408 5.752 -4.205 1.00 82.19 193 PHE A CA 1
ATOM 1469 C C . PHE A 1 193 ? -0.028 7.226 -3.998 1.00 82.19 193 PHE A C 1
ATOM 1471 O O . PHE A 1 193 ? -0.652 7.913 -3.187 1.00 82.19 193 PHE A O 1
ATOM 1478 N N . ALA A 1 194 ? 0.931 7.737 -4.774 1.00 90.38 194 ALA A N 1
ATOM 1479 C CA . ALA A 1 194 ? 1.366 9.127 -4.709 1.00 90.38 194 ALA A CA 1
ATOM 1480 C C . ALA A 1 194 ? 0.209 10.094 -4.991 1.00 90.38 194 ALA A C 1
ATOM 1482 O O . ALA A 1 194 ? -0.021 11.005 -4.196 1.00 90.38 194 ALA A O 1
ATOM 1483 N N . LEU A 1 195 ? -0.593 9.849 -6.037 1.00 93.56 195 LEU A N 1
ATOM 1484 C CA . LEU A 1 195 ? -1.785 10.659 -6.313 1.00 93.56 195 LEU A CA 1
ATOM 1485 C C . LEU A 1 195 ? -2.762 10.657 -5.132 1.00 93.56 195 LEU A C 1
ATOM 1487 O O . LEU A 1 195 ? -3.287 11.708 -4.764 1.00 93.56 195 LEU A O 1
ATOM 1491 N N . ASN A 1 196 ? -3.021 9.489 -4.539 1.00 75.19 196 ASN A N 1
ATOM 1492 C CA . ASN A 1 196 ? -3.926 9.377 -3.398 1.00 75.19 196 ASN A CA 1
ATOM 1493 C C . ASN A 1 196 ? -3.415 10.194 -2.203 1.00 75.19 196 ASN A C 1
ATOM 1495 O O . ASN A 1 196 ? -4.201 10.912 -1.585 1.00 75.19 196 ASN A O 1
ATOM 1499 N N . HIS A 1 197 ? -2.112 10.139 -1.913 1.00 91.06 197 HIS A N 1
ATOM 1500 C CA . HIS A 1 197 ? -1.509 10.901 -0.822 1.00 91.06 197 HIS A CA 1
ATOM 1501 C C . HIS A 1 197 ? -1.520 12.416 -1.096 1.00 91.06 197 HIS A C 1
ATOM 1503 O O . HIS A 1 197 ? -1.922 13.189 -0.230 1.00 91.06 197 HIS A O 1
ATOM 1509 N N . ILE A 1 198 ? -1.189 12.852 -2.319 1.00 94.50 198 ILE A N 1
ATOM 1510 C CA . ILE A 1 198 ? -1.304 14.264 -2.736 1.00 94.50 198 ILE A CA 1
ATOM 1511 C C . ILE A 1 198 ? -2.747 14.750 -2.574 1.00 94.50 198 ILE A C 1
ATOM 1513 O O . ILE A 1 198 ? -2.993 15.819 -2.018 1.00 94.50 198 ILE A O 1
ATOM 1517 N N . ASN A 1 199 ? -3.727 13.963 -3.020 1.00 92.19 199 ASN A N 1
ATOM 1518 C CA . ASN A 1 199 ? -5.137 14.330 -2.917 1.00 92.19 199 ASN A CA 1
ATOM 1519 C C . ASN A 1 199 ? -5.649 14.343 -1.473 1.00 92.19 199 ASN A C 1
ATOM 1521 O O . ASN A 1 199 ? -6.511 15.164 -1.155 1.00 92.19 199 ASN A O 1
ATOM 1525 N N . GLN A 1 200 ? -5.100 13.505 -0.591 1.00 78.94 200 GLN A N 1
ATOM 1526 C CA . GLN A 1 200 ? -5.354 13.592 0.844 1.00 78.94 200 GLN A CA 1
ATOM 1527 C C . GLN A 1 200 ? -4.827 14.919 1.416 1.00 78.94 200 GLN A C 1
ATOM 1529 O O . GLN A 1 200 ? -5.599 15.662 2.020 1.00 78.94 200 GLN A O 1
ATOM 1534 N N . ILE A 1 201 ? -3.563 15.265 1.149 1.00 87.56 201 ILE A N 1
ATOM 1535 C CA . ILE A 1 201 ? -2.948 16.533 1.585 1.00 87.56 201 ILE A CA 1
ATOM 1536 C C . ILE A 1 201 ? -3.753 17.732 1.070 1.00 87.56 201 ILE A C 1
ATOM 1538 O O . ILE A 1 201 ? -4.053 18.670 1.812 1.00 87.56 201 ILE A O 1
ATOM 1542 N N . ARG A 1 202 ? -4.155 17.703 -0.204 1.00 96.06 202 ARG A N 1
ATOM 1543 C CA . ARG A 1 202 ? -4.993 18.741 -0.815 1.00 96.06 202 ARG A CA 1
ATOM 1544 C C . ARG A 1 202 ? -6.340 18.869 -0.111 1.00 96.06 202 ARG A C 1
ATOM 1546 O O . ARG A 1 202 ? -6.750 19.992 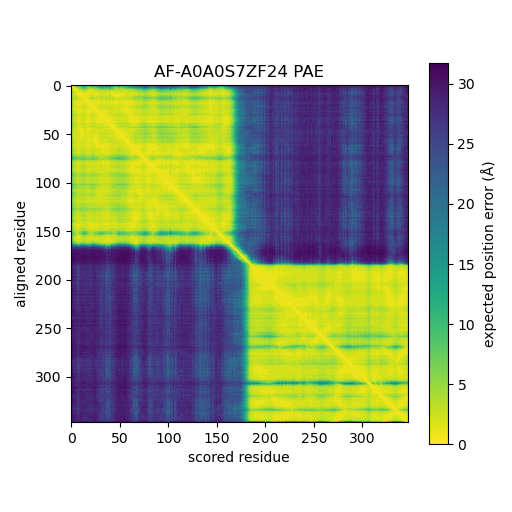0.178 1.00 96.06 202 ARG A O 1
ATOM 1553 N N . ALA A 1 203 ? -6.998 17.757 0.214 1.00 83.44 203 ALA A N 1
ATOM 1554 C CA . ALA A 1 203 ? -8.266 17.764 0.938 1.00 83.44 203 ALA A CA 1
ATOM 1555 C C . ALA A 1 203 ? -8.129 18.364 2.350 1.00 83.44 203 ALA A C 1
ATOM 1557 O O . ALA A 1 203 ? -8.970 19.170 2.748 1.00 83.44 203 ALA A O 1
ATOM 1558 N N . GLU A 1 204 ? -7.047 18.049 3.069 1.00 86.12 204 GLU A N 1
ATOM 1559 C CA . GLU A 1 204 ? -6.727 18.634 4.384 1.00 86.12 204 GLU A CA 1
ATOM 1560 C C . GLU A 1 204 ? -6.549 20.162 4.317 1.00 86.12 204 GLU A C 1
ATOM 1562 O O . GLU A 1 204 ? -6.868 20.872 5.270 1.00 86.12 204 GLU A O 1
ATOM 1567 N N . HIS A 1 205 ? -6.128 20.681 3.161 1.00 91.00 205 HIS A N 1
ATOM 1568 C CA . HIS A 1 205 ? -5.976 22.113 2.882 1.00 91.00 205 HIS A CA 1
ATOM 1569 C C . HIS A 1 205 ? -7.174 22.724 2.127 1.00 91.00 205 HIS A C 1
ATOM 1571 O O . HIS A 1 205 ? -7.084 23.840 1.610 1.00 91.00 205 HIS A O 1
ATOM 1577 N N . GLY A 1 206 ? -8.301 22.009 2.028 1.00 91.75 206 GLY A N 1
ATOM 1578 C CA . GLY A 1 206 ? -9.518 22.496 1.368 1.00 91.75 206 GLY A CA 1
ATOM 1579 C C . GLY A 1 206 ? -9.386 22.698 -0.147 1.00 91.75 206 GLY A C 1
ATOM 1580 O O . GLY A 1 206 ? -10.122 23.494 -0.732 1.00 91.75 206 GLY A O 1
ATOM 1581 N N . ARG A 1 207 ? -8.442 22.009 -0.796 1.00 93.88 207 ARG A N 1
ATOM 1582 C CA . ARG A 1 207 ? -8.203 22.058 -2.244 1.00 93.88 207 ARG A CA 1
ATOM 1583 C C . ARG A 1 207 ? -8.911 20.892 -2.953 1.00 93.88 207 ARG A C 1
ATOM 1585 O O . ARG A 1 207 ? -8.981 19.794 -2.400 1.00 93.88 207 ARG A O 1
ATOM 1592 N N . PRO A 1 208 ? -9.430 21.092 -4.181 1.00 90.88 208 PRO A N 1
ATOM 1593 C CA . PRO A 1 208 ? -10.034 20.014 -4.962 1.00 90.88 208 PRO A CA 1
ATOM 1594 C C . PRO A 1 208 ? -8.981 18.968 -5.365 1.00 90.88 208 PRO A C 1
ATOM 1596 O O . PRO A 1 208 ? -7.815 19.331 -5.548 1.00 90.88 208 PRO A O 1
ATOM 1599 N N . PRO A 1 209 ? -9.358 17.692 -5.548 1.00 88.06 209 PRO A N 1
ATOM 1600 C CA . PRO A 1 209 ? -8.416 16.662 -5.973 1.00 88.06 209 PRO A CA 1
ATOM 1601 C C . PRO A 1 209 ? -7.903 16.920 -7.398 1.00 88.06 209 PRO A C 1
ATOM 1603 O O . PRO A 1 209 ? -8.614 17.481 -8.232 1.00 88.06 209 PRO A O 1
ATOM 1606 N N . LEU A 1 210 ? -6.674 16.488 -7.667 1.00 95.19 210 LEU A N 1
ATOM 1607 C CA . LEU A 1 210 ? -6.087 16.393 -9.001 1.00 95.19 210 LEU A CA 1
ATOM 1608 C C . LEU A 1 210 ? -6.527 15.089 -9.670 1.00 95.19 210 LEU A C 1
ATOM 1610 O O . LEU A 1 210 ? -6.674 14.056 -9.007 1.00 95.19 210 LEU A O 1
ATOM 1614 N N . ALA A 1 211 ? -6.694 15.130 -10.988 1.00 91.12 211 ALA A N 1
ATOM 1615 C CA . ALA A 1 211 ? -6.921 13.956 -11.820 1.00 91.12 211 ALA A CA 1
ATOM 1616 C C . ALA A 1 211 ? -5.610 13.466 -12.454 1.00 91.12 211 ALA A C 1
ATOM 1618 O O . ALA A 1 211 ? -4.794 14.265 -12.910 1.00 91.12 211 ALA A O 1
ATOM 1619 N N . MET A 1 212 ? -5.417 12.148 -12.516 1.00 90.00 212 MET A N 1
ATOM 1620 C CA . MET A 1 212 ? -4.262 11.561 -13.200 1.00 90.00 212 MET A CA 1
ATOM 1621 C C . MET A 1 212 ? -4.324 11.836 -14.710 1.00 90.00 212 MET A C 1
ATOM 1623 O O . MET A 1 212 ? -5.355 11.584 -15.336 1.00 90.00 212 MET A O 1
ATOM 1627 N N . ASN A 1 213 ? -3.210 12.250 -15.311 1.00 91.75 213 ASN A N 1
ATOM 1628 C CA . ASN A 1 213 ? -3.055 12.383 -16.756 1.00 91.75 213 ASN A CA 1
ATOM 1629 C C . ASN A 1 213 ? -2.035 11.363 -17.283 1.00 91.75 213 ASN A C 1
ATOM 1631 O O . ASN A 1 213 ? -0.836 11.463 -17.034 1.00 91.75 213 ASN A O 1
ATOM 1635 N N . ALA A 1 214 ? -2.519 10.394 -18.063 1.00 83.00 214 ALA A N 1
ATOM 1636 C CA . ALA A 1 214 ? -1.690 9.312 -18.592 1.00 83.00 214 ALA A CA 1
ATOM 1637 C C . ALA A 1 214 ? -0.560 9.789 -19.523 1.00 83.00 214 ALA A C 1
ATOM 1639 O O . ALA A 1 214 ? 0.501 9.182 -19.534 1.00 83.00 214 ALA A O 1
ATOM 1640 N N . LEU A 1 215 ? -0.751 10.880 -20.272 1.00 87.88 215 LEU A N 1
ATOM 1641 C CA . LEU A 1 215 ? 0.293 11.416 -21.155 1.00 87.88 215 LEU A CA 1
ATOM 1642 C C . LEU A 1 215 ? 1.411 12.085 -20.347 1.00 87.88 215 LEU A C 1
ATOM 1644 O O . LEU A 1 215 ? 2.585 11.926 -20.664 1.00 87.88 215 LEU A O 1
ATOM 1648 N N . LEU A 1 216 ? 1.051 12.795 -19.274 1.00 93.75 216 LEU A N 1
ATOM 1649 C CA . LEU A 1 216 ? 2.037 13.376 -18.365 1.00 93.75 216 LEU A CA 1
ATOM 1650 C C . LEU A 1 216 ? 2.783 12.307 -17.560 1.00 93.75 216 LEU A C 1
ATOM 1652 O O . LEU A 1 216 ? 3.950 12.506 -17.261 1.00 93.75 216 LEU A O 1
ATOM 1656 N N . ASN A 1 217 ? 2.161 11.166 -17.242 1.00 91.31 217 ASN A N 1
ATOM 1657 C CA . ASN A 1 217 ? 2.847 10.067 -16.550 1.00 91.31 217 ASN A CA 1
ATOM 1658 C C . ASN A 1 217 ? 4.077 9.572 -17.314 1.00 91.31 217 ASN A C 1
ATOM 1660 O O . ASN A 1 217 ? 5.113 9.328 -16.700 1.00 91.31 217 ASN A O 1
ATOM 1664 N N . GLU A 1 218 ? 3.966 9.441 -18.636 1.00 84.75 218 GLU A N 1
ATOM 1665 C CA . GLU A 1 218 ? 5.074 9.013 -19.494 1.00 84.75 218 GLU A CA 1
ATOM 1666 C C . GLU A 1 218 ? 6.193 10.062 -19.528 1.00 84.75 218 GLU A C 1
ATOM 1668 O O . GLU A 1 218 ? 7.372 9.726 -19.426 1.00 84.75 218 GLU A O 1
ATOM 1673 N N . ILE A 1 219 ? 5.825 11.345 -19.610 1.00 92.00 219 ILE A N 1
ATOM 1674 C CA . ILE A 1 219 ? 6.771 12.471 -19.614 1.00 92.00 219 ILE A CA 1
ATOM 1675 C C . ILE A 1 219 ? 7.504 12.575 -18.269 1.00 92.00 219 ILE A C 1
ATOM 1677 O O . ILE A 1 219 ? 8.735 12.619 -18.240 1.00 92.00 219 ILE A O 1
ATOM 1681 N N . ALA A 1 220 ? 6.766 12.537 -17.160 1.00 97.50 220 ALA A N 1
ATOM 1682 C CA . ALA A 1 220 ? 7.315 12.585 -15.812 1.00 97.50 220 ALA A CA 1
ATOM 1683 C C . ALA A 1 220 ? 8.208 11.364 -15.527 1.00 97.50 220 ALA A C 1
ATOM 1685 O O . ALA A 1 220 ? 9.283 11.493 -14.942 1.00 97.50 220 ALA A O 1
ATOM 1686 N N . MET A 1 221 ? 7.808 10.171 -15.988 1.00 94.44 221 MET A N 1
ATOM 1687 C CA . MET A 1 221 ? 8.618 8.954 -15.877 1.00 94.44 221 MET A CA 1
ATOM 1688 C C . MET A 1 221 ? 9.935 9.069 -16.650 1.00 94.44 221 MET A C 1
ATOM 1690 O O . MET A 1 221 ? 10.985 8.681 -16.134 1.00 94.44 221 MET A O 1
ATOM 1694 N N . ALA A 1 222 ? 9.896 9.613 -17.869 1.00 90.31 222 ALA A N 1
ATOM 1695 C CA . ALA A 1 222 ? 11.100 9.847 -18.657 1.00 90.31 222 ALA A CA 1
ATOM 1696 C C . ALA A 1 222 ? 12.068 10.790 -17.930 1.00 90.31 222 ALA A C 1
ATOM 1698 O O . ALA A 1 222 ? 13.260 10.498 -17.877 1.00 90.31 222 ALA A O 1
ATOM 1699 N N . HIS A 1 223 ? 11.562 11.855 -17.297 1.00 97.56 223 HIS A N 1
ATOM 1700 C CA . HIS A 1 223 ? 12.399 12.778 -16.524 1.00 97.56 223 HIS A CA 1
ATOM 1701 C C . HIS A 1 223 ? 12.970 12.148 -15.247 1.00 97.56 223 HIS A C 1
ATOM 1703 O O . HIS A 1 223 ? 14.152 12.304 -14.953 1.00 97.56 223 HIS A O 1
ATOM 1709 N N . SER A 1 224 ? 12.181 11.354 -14.515 1.00 96.88 224 SER A N 1
ATOM 1710 C CA . SER A 1 224 ? 12.678 10.605 -13.348 1.00 96.88 224 SER A CA 1
ATOM 1711 C C . SER A 1 224 ? 13.817 9.648 -13.715 1.00 96.88 224 SER A C 1
ATOM 1713 O O . SER A 1 224 ? 14.815 9.558 -12.998 1.00 96.88 224 SER A O 1
ATOM 1715 N N . LYS A 1 225 ? 13.700 8.962 -14.857 1.00 91.25 225 LYS A N 1
ATOM 1716 C CA . LYS A 1 225 ? 14.761 8.100 -15.393 1.00 91.25 225 LYS A CA 1
ATOM 1717 C C . LYS A 1 225 ? 15.963 8.912 -15.871 1.00 91.25 225 LYS A C 1
ATOM 1719 O O . LYS A 1 225 ? 17.096 8.533 -15.594 1.00 91.25 225 LYS A O 1
ATOM 1724 N N . ASP A 1 226 ? 15.747 10.042 -16.534 1.00 93.06 226 ASP A N 1
ATOM 1725 C CA . ASP A 1 226 ? 16.830 10.921 -16.976 1.00 93.06 226 ASP A CA 1
ATOM 1726 C C . ASP A 1 226 ? 17.657 11.461 -15.796 1.00 93.06 226 ASP A C 1
ATOM 1728 O O . ASP A 1 226 ? 18.890 11.361 -15.805 1.00 93.06 226 ASP A O 1
ATOM 1732 N N . MET A 1 227 ? 16.987 11.911 -14.727 1.00 95.44 227 MET A N 1
ATOM 1733 C CA . MET A 1 227 ? 17.632 12.292 -13.467 1.00 95.44 227 MET A CA 1
ATOM 1734 C C . MET A 1 227 ? 18.457 11.146 -12.872 1.00 95.44 227 MET A C 1
ATOM 1736 O O . MET A 1 227 ? 19.569 11.377 -12.401 1.00 95.44 227 MET A O 1
ATOM 1740 N N . ALA A 1 228 ? 17.957 9.910 -12.927 1.00 91.25 228 ALA A N 1
ATOM 1741 C CA . ALA A 1 228 ? 18.661 8.748 -12.391 1.00 91.25 228 ALA A CA 1
ATOM 1742 C C . ALA A 1 228 ? 19.901 8.360 -13.213 1.00 91.25 228 ALA A C 1
ATOM 1744 O O . ALA A 1 228 ? 20.978 8.126 -12.660 1.00 91.25 228 ALA A O 1
ATOM 1745 N N . PHE A 1 229 ? 19.765 8.289 -14.537 1.00 87.38 229 PHE A N 1
ATOM 1746 C CA . PHE A 1 229 ? 20.790 7.711 -15.405 1.00 87.38 229 PHE A CA 1
ATOM 1747 C C . PHE A 1 229 ? 21.809 8.731 -15.902 1.00 87.38 229 PHE A C 1
ATOM 1749 O O . PHE A 1 229 ? 23.018 8.475 -15.846 1.00 87.38 229 PHE A O 1
ATOM 1756 N N . ASN A 1 230 ? 21.323 9.872 -16.389 1.00 85.88 230 ASN A N 1
ATOM 1757 C CA . ASN A 1 230 ? 22.129 10.828 -17.138 1.00 85.88 230 ASN A CA 1
ATOM 1758 C C . ASN A 1 230 ? 22.596 11.988 -16.262 1.00 85.88 230 ASN A C 1
ATOM 1760 O O . ASN A 1 230 ? 23.766 12.362 -16.336 1.00 85.88 230 ASN A O 1
ATOM 1764 N N . ILE A 1 231 ? 21.714 12.529 -15.415 1.00 88.19 231 ILE A N 1
ATOM 1765 C CA . ILE A 1 231 ? 22.042 13.687 -14.567 1.00 88.19 231 ILE A CA 1
ATOM 1766 C C . ILE A 1 231 ? 22.712 13.240 -13.258 1.00 88.19 231 ILE A C 1
ATOM 1768 O O . ILE A 1 231 ? 23.711 13.817 -12.838 1.00 88.19 231 ILE A O 1
ATOM 1772 N N . ARG A 1 232 ? 22.206 12.166 -12.635 1.00 85.81 232 ARG A N 1
ATOM 1773 C CA . ARG A 1 232 ? 22.618 11.636 -11.317 1.00 85.81 232 ARG A CA 1
ATOM 1774 C C . ARG A 1 232 ? 22.409 12.610 -10.150 1.00 85.81 232 ARG A C 1
ATOM 1776 O O . ARG A 1 232 ? 22.971 12.436 -9.066 1.00 85.81 232 ARG A O 1
ATOM 1783 N N . GLU A 1 233 ? 21.541 13.596 -10.337 1.00 90.00 233 GLU A N 1
ATOM 1784 C CA . GLU A 1 233 ? 21.102 14.561 -9.331 1.00 90.00 233 GLU A CA 1
ATOM 1785 C C . GLU A 1 233 ? 19.685 15.060 -9.636 1.00 90.00 233 GLU A C 1
ATOM 1787 O O . GLU A 1 233 ? 19.160 14.852 -10.729 1.00 90.00 233 GLU A O 1
ATOM 1792 N N . MET A 1 234 ? 19.038 15.667 -8.637 1.00 91.75 234 MET A N 1
ATOM 1793 C CA . MET A 1 234 ? 17.734 16.301 -8.835 1.00 91.75 234 MET A CA 1
ATOM 1794 C C . MET A 1 234 ? 17.905 17.557 -9.683 1.00 91.75 234 MET A C 1
ATOM 1796 O O . MET A 1 234 ? 18.705 18.424 -9.336 1.00 91.75 234 MET A O 1
ATOM 1800 N N . SER A 1 235 ? 17.110 17.673 -10.741 1.00 93.69 235 SER A N 1
ATOM 1801 C CA . SER A 1 235 ? 17.101 18.839 -11.616 1.00 93.69 235 SER A CA 1
ATOM 1802 C C . SER A 1 235 ? 15.714 19.040 -12.221 1.00 93.69 235 SER A C 1
ATOM 1804 O O . SER A 1 235 ? 15.011 18.076 -12.514 1.00 93.69 235 SER A O 1
ATOM 1806 N N . HIS A 1 236 ? 15.330 20.299 -12.424 1.00 93.81 236 HIS A N 1
ATOM 1807 C CA . HIS A 1 236 ? 14.149 20.657 -13.216 1.00 93.81 236 HIS A CA 1
ATOM 1808 C C . HIS A 1 236 ? 14.442 20.649 -14.721 1.00 93.81 236 HIS A C 1
ATOM 1810 O O . HIS A 1 236 ? 13.550 20.413 -15.537 1.00 93.81 236 HIS A O 1
ATOM 1816 N N . ASP A 1 237 ? 15.697 20.862 -15.102 1.00 94.81 237 ASP A N 1
ATOM 1817 C CA . ASP A 1 237 ? 16.144 20.760 -16.488 1.00 94.81 237 ASP A CA 1
ATOM 1818 C C . ASP A 1 237 ? 16.652 19.342 -16.743 1.00 94.81 237 ASP A C 1
ATOM 1820 O O . ASP A 1 237 ? 17.286 18.738 -15.873 1.00 94.81 237 ASP A O 1
ATOM 1824 N N . GLY A 1 238 ? 16.352 18.791 -17.914 1.00 93.00 238 GLY A N 1
ATOM 1825 C CA . GLY A 1 238 ? 16.838 17.467 -18.279 1.00 93.00 238 GLY A CA 1
ATOM 1826 C C . GLY A 1 238 ? 18.287 17.481 -18.755 1.00 93.00 238 GLY A C 1
ATOM 1827 O O . GLY A 1 238 ? 18.920 18.530 -18.914 1.00 93.00 238 GLY A O 1
ATOM 1828 N N . SER A 1 239 ? 18.834 16.293 -18.992 1.00 92.88 239 SER A N 1
ATOM 1829 C CA . SER A 1 239 ? 20.253 16.068 -19.277 1.00 92.88 239 SER A CA 1
ATOM 1830 C C . SER A 1 239 ? 20.749 16.722 -20.566 1.00 92.88 239 SER A C 1
ATOM 1832 O O . SER A 1 239 ? 21.955 16.928 -20.727 1.00 92.88 239 SER A O 1
ATOM 1834 N N . LEU A 1 240 ? 19.840 17.080 -21.478 1.00 92.38 240 LEU A N 1
ATOM 1835 C CA . LEU A 1 240 ? 20.147 17.785 -22.723 1.00 92.38 240 LEU A CA 1
ATOM 1836 C C . LEU A 1 240 ? 19.765 19.276 -22.672 1.00 92.38 240 LEU A C 1
ATOM 1838 O O . LEU A 1 240 ? 19.846 19.968 -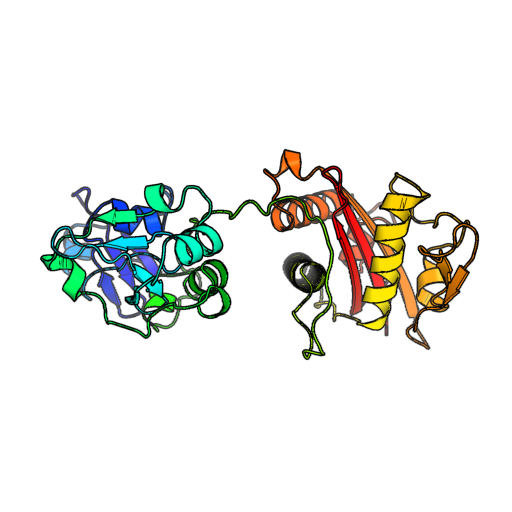23.692 1.00 92.38 240 LEU A O 1
ATOM 1842 N N . GLY A 1 241 ? 19.404 19.781 -21.488 1.00 93.44 241 GLY A N 1
ATOM 1843 C CA . GLY A 1 241 ? 19.100 21.185 -21.215 1.00 93.44 241 GLY A CA 1
ATOM 1844 C C . GLY A 1 241 ? 17.672 21.608 -21.556 1.00 93.44 241 GLY A C 1
ATOM 1845 O O . GLY A 1 241 ? 17.389 22.804 -21.594 1.00 93.44 241 GLY A O 1
ATOM 1846 N N . GLU A 1 242 ? 16.778 20.665 -21.845 1.00 95.19 242 GLU A N 1
ATOM 1847 C CA . GLU A 1 242 ? 15.359 20.950 -22.010 1.00 95.19 242 GLU A CA 1
ATOM 1848 C C . GLU A 1 242 ? 14.674 21.196 -20.662 1.00 95.19 242 GLU A C 1
ATOM 1850 O O . GLU A 1 242 ? 14.874 20.482 -19.679 1.00 95.19 242 GLU A O 1
ATOM 1855 N N . THR A 1 243 ? 13.838 22.224 -20.638 1.00 96.00 243 THR A N 1
ATOM 1856 C CA . THR A 1 243 ? 13.136 22.694 -19.440 1.00 96.00 243 THR A CA 1
ATOM 1857 C C . THR A 1 243 ? 11.861 21.887 -19.176 1.00 96.00 243 THR A C 1
ATOM 1859 O O . THR A 1 243 ? 11.282 21.302 -20.099 1.00 96.00 243 THR A O 1
ATOM 1862 N N . SER A 1 244 ? 11.339 21.913 -17.944 1.00 94.50 244 SER A N 1
ATOM 1863 C CA . SER A 1 244 ? 10.067 21.238 -17.630 1.00 94.50 244 SER A CA 1
ATOM 1864 C C . SER A 1 244 ? 8.888 21.682 -18.514 1.00 94.50 244 SER A C 1
ATOM 1866 O O . SER A 1 244 ? 8.148 20.816 -18.989 1.00 94.50 244 SER A O 1
ATOM 1868 N N . PRO A 1 245 ? 8.725 22.970 -18.900 1.00 92.06 245 PRO A N 1
ATOM 1869 C CA . PRO A 1 245 ? 7.691 23.342 -19.859 1.00 92.06 245 PRO A CA 1
ATOM 1870 C C . PRO A 1 245 ? 7.920 22.770 -21.260 1.00 92.06 245 PRO A C 1
ATOM 1872 O O . PRO A 1 245 ? 6.938 22.492 -21.941 1.00 92.06 245 PRO A O 1
ATOM 1875 N N . GLU A 1 246 ? 9.164 22.601 -21.720 1.00 93.00 246 GLU A N 1
ATOM 1876 C CA . GLU A 1 246 ? 9.440 21.952 -23.009 1.00 93.00 246 GLU A CA 1
ATOM 1877 C C . GLU A 1 246 ? 9.082 20.464 -22.969 1.00 93.00 246 GLU A C 1
ATOM 1879 O O . GLU A 1 246 ? 8.436 19.985 -23.906 1.00 93.00 246 GLU A O 1
ATOM 1884 N N . ARG A 1 247 ? 9.391 19.760 -21.869 1.00 96.12 247 ARG A N 1
ATOM 1885 C CA . ARG A 1 247 ? 8.950 18.372 -21.662 1.00 96.12 247 ARG A CA 1
ATOM 1886 C C . ARG A 1 247 ? 7.425 18.269 -21.666 1.00 96.12 247 ARG A C 1
ATOM 1888 O O . ARG A 1 247 ? 6.860 17.569 -22.500 1.00 96.12 247 ARG A O 1
ATOM 1895 N N . ILE A 1 248 ? 6.743 19.037 -20.817 1.00 93.94 248 ILE A N 1
ATOM 1896 C CA . ILE A 1 248 ? 5.285 18.955 -20.627 1.00 93.94 248 ILE A CA 1
ATOM 1897 C C . ILE A 1 248 ? 4.505 19.423 -21.874 1.00 93.94 248 ILE A C 1
ATOM 1899 O O . ILE A 1 248 ? 3.496 18.819 -22.241 1.00 93.94 248 ILE A O 1
ATOM 1903 N N . LYS A 1 249 ? 4.950 20.491 -22.556 1.00 91.06 249 LYS A N 1
ATOM 1904 C CA . LYS A 1 249 ? 4.211 21.099 -23.689 1.00 91.06 249 LYS A CA 1
ATOM 1905 C C . LYS A 1 249 ? 4.547 20.514 -25.051 1.00 91.06 249 LYS A C 1
ATOM 1907 O O . LYS A 1 249 ? 3.817 20.791 -25.999 1.00 91.06 249 LYS A O 1
ATOM 1912 N N . GLN A 1 250 ? 5.666 19.808 -25.180 1.00 92.50 250 GLN A N 1
ATOM 1913 C CA . GLN A 1 250 ? 6.141 19.306 -26.473 1.00 92.50 250 GLN A CA 1
ATOM 1914 C C . GLN A 1 250 ? 6.435 17.804 -26.442 1.00 92.50 250 GLN A C 1
ATOM 1916 O O . GLN A 1 250 ? 6.749 17.238 -27.486 1.00 92.50 250 GLN A O 1
ATOM 1921 N N . GLY A 1 251 ? 6.373 17.165 -25.268 1.00 90.81 251 GLY A N 1
ATOM 1922 C CA . GLY A 1 251 ? 6.791 15.778 -25.074 1.00 90.81 251 GLY A CA 1
ATOM 1923 C C . GLY A 1 251 ? 8.284 15.557 -25.316 1.00 90.81 251 GLY A C 1
ATOM 1924 O O . GLY A 1 251 ? 8.706 14.417 -25.476 1.00 90.81 251 GLY A O 1
ATOM 1925 N N . LYS A 1 252 ? 9.075 16.633 -25.411 1.00 94.25 252 LYS A N 1
ATOM 1926 C CA . LYS A 1 252 ? 10.493 16.598 -25.773 1.00 94.25 252 LYS A CA 1
ATOM 1927 C C . LYS A 1 252 ? 11.291 16.087 -24.582 1.00 94.25 252 LYS A C 1
ATOM 1929 O O . LYS A 1 252 ? 11.464 16.836 -23.634 1.00 94.25 252 LYS A O 1
ATOM 1934 N N . VAL A 1 253 ? 11.770 14.850 -24.641 1.00 92.94 253 VAL A N 1
ATOM 1935 C CA . VAL A 1 253 ? 12.521 14.205 -23.550 1.00 92.94 253 VAL A CA 1
ATOM 1936 C C . VAL A 1 253 ? 13.807 13.567 -24.084 1.00 92.94 253 VAL A C 1
ATOM 1938 O O . VAL A 1 253 ? 13.881 13.270 -25.283 1.00 92.94 253 VAL A O 1
ATOM 1941 N N . PRO A 1 254 ? 14.832 13.343 -23.251 1.00 87.94 254 PRO A N 1
ATOM 1942 C CA . PRO A 1 254 ? 16.042 12.655 -23.673 1.00 87.94 254 PRO A CA 1
ATOM 1943 C C . PRO A 1 254 ? 15.719 11.207 -24.043 1.00 87.94 254 PRO A C 1
ATOM 1945 O O . PRO A 1 254 ? 14.945 10.526 -23.370 1.00 87.94 254 PRO A O 1
ATOM 1948 N N . ASP A 1 255 ? 16.296 10.734 -25.143 1.00 85.06 255 ASP A N 1
ATOM 1949 C CA . ASP A 1 255 ? 16.182 9.343 -25.560 1.00 85.06 255 ASP A CA 1
ATOM 1950 C C . ASP A 1 255 ? 17.134 8.494 -24.707 1.00 85.06 255 ASP A C 1
ATOM 1952 O O . ASP A 1 255 ? 18.353 8.507 -24.898 1.00 85.06 255 ASP A O 1
ATOM 1956 N N . LEU A 1 256 ? 16.569 7.765 -23.742 1.00 76.75 256 LEU A N 1
ATOM 1957 C CA . LEU A 1 256 ? 17.330 6.926 -22.813 1.00 76.75 256 LEU A CA 1
ATOM 1958 C C . LEU A 1 256 ? 18.057 5.768 -23.518 1.00 76.75 256 LEU A C 1
ATOM 1960 O O . LEU A 1 256 ? 19.070 5.292 -23.009 1.00 76.75 256 LEU A O 1
ATOM 1964 N N . ASP A 1 257 ? 17.595 5.356 -24.703 1.00 79.06 257 ASP A N 1
ATOM 1965 C CA . ASP A 1 257 ? 18.235 4.313 -25.511 1.00 79.06 257 ASP A CA 1
ATOM 1966 C C . ASP A 1 257 ? 19.289 4.890 -26.474 1.00 79.06 257 ASP A C 1
ATOM 1968 O O . ASP A 1 257 ? 20.139 4.158 -26.997 1.00 79.06 257 ASP A O 1
ATOM 1972 N N . ARG A 1 258 ? 19.252 6.206 -26.733 1.00 78.06 258 ARG A N 1
ATOM 1973 C CA . ARG A 1 258 ? 20.167 6.911 -27.646 1.00 78.06 258 ARG A CA 1
ATOM 1974 C C . ARG A 1 258 ? 20.758 8.155 -26.979 1.00 78.06 258 ARG A C 1
ATOM 1976 O O . ARG A 1 258 ? 20.313 9.273 -27.254 1.00 78.06 258 ARG A O 1
ATOM 1983 N N . PRO A 1 259 ? 21.825 7.984 -26.178 1.00 81.19 259 PRO A N 1
ATOM 1984 C CA . PRO A 1 259 ? 22.456 9.084 -25.461 1.00 81.19 259 PRO A CA 1
ATOM 1985 C C . PRO A 1 259 ? 22.786 10.275 -26.371 1.00 81.19 259 PRO A C 1
ATOM 1987 O O . PRO A 1 259 ? 23.356 10.113 -27.453 1.00 81.19 259 PRO A O 1
ATOM 1990 N N . GLY A 1 260 ? 22.439 11.482 -25.919 1.00 86.12 260 GLY A N 1
ATOM 1991 C CA . GLY A 1 260 ? 22.673 12.726 -26.659 1.00 86.12 260 GLY A CA 1
ATOM 1992 C C . GLY A 1 260 ? 21.607 13.081 -27.701 1.00 86.12 260 GLY A C 1
ATOM 1993 O O . GLY A 1 260 ? 21.797 14.050 -28.437 1.00 86.12 260 GLY A O 1
ATOM 1994 N N . GLN A 1 261 ? 20.508 12.326 -27.797 1.00 92.00 261 GLN A N 1
ATOM 1995 C CA . GLN A 1 261 ? 19.391 12.620 -28.701 1.00 92.00 261 GLN A CA 1
ATOM 1996 C C . GLN A 1 261 ? 18.095 12.874 -27.931 1.00 92.00 261 GLN A C 1
ATOM 1998 O O . GLN A 1 261 ? 17.887 12.341 -26.846 1.00 92.00 261 GLN A O 1
ATOM 2003 N N . PHE A 1 262 ? 17.209 13.674 -28.523 1.00 94.50 262 PHE A N 1
ATOM 2004 C CA . PHE A 1 262 ? 15.832 13.811 -28.057 1.00 94.50 262 PHE A CA 1
ATOM 2005 C C . PHE A 1 262 ? 14.932 12.773 -28.721 1.00 94.50 262 PHE A C 1
ATOM 2007 O O . PHE A 1 262 ? 15.068 12.489 -29.914 1.00 94.50 262 PHE A O 1
ATOM 2014 N N . THR A 1 263 ? 13.935 12.323 -27.972 1.00 91.50 263 THR A N 1
ATOM 2015 C CA . THR A 1 263 ? 12.718 11.705 -28.490 1.00 91.50 263 THR A CA 1
ATOM 2016 C C . THR A 1 263 ? 11.502 12.550 -28.090 1.00 91.50 263 THR A C 1
ATOM 2018 O O . THR A 1 263 ? 11.619 13.513 -27.329 1.00 91.50 263 THR A O 1
ATOM 2021 N N . TYR A 1 264 ? 10.336 12.237 -28.652 1.00 93.06 264 TYR A N 1
ATOM 2022 C CA . TYR A 1 264 ? 9.105 12.993 -28.426 1.00 93.06 264 TYR A CA 1
ATOM 2023 C C . TYR A 1 264 ? 7.978 12.050 -28.024 1.00 93.06 264 TYR A C 1
ATOM 2025 O O . TYR A 1 264 ? 7.510 11.245 -28.832 1.00 93.06 264 TYR A O 1
ATOM 2033 N N . LEU A 1 265 ? 7.549 12.160 -26.771 1.00 85.62 265 LEU A N 1
ATOM 2034 C CA . LEU A 1 265 ? 6.425 11.408 -26.233 1.00 85.62 265 LEU A CA 1
ATOM 2035 C C . LEU A 1 265 ? 5.094 12.099 -26.561 1.00 85.62 265 LEU A C 1
ATOM 2037 O O . LEU A 1 265 ? 5.050 13.318 -26.748 1.00 85.62 265 LEU A O 1
ATOM 2041 N N . PRO A 1 266 ? 3.981 11.351 -26.633 1.00 90.25 266 PRO A N 1
ATOM 2042 C CA . PRO A 1 266 ? 2.652 11.945 -26.680 1.00 90.25 266 PRO A CA 1
ATOM 2043 C C . PRO A 1 266 ? 2.423 12.897 -25.497 1.00 90.25 266 PRO A C 1
ATOM 2045 O O . PRO A 1 266 ? 2.711 12.548 -24.357 1.00 90.25 266 PRO A O 1
ATOM 2048 N N . TYR A 1 267 ? 1.879 14.087 -25.758 1.00 89.81 267 TYR A N 1
ATOM 2049 C CA . TYR A 1 267 ? 1.702 15.137 -24.749 1.00 89.81 267 TYR A CA 1
ATOM 2050 C C . TYR A 1 267 ? 0.299 15.766 -24.815 1.00 89.81 267 TYR A C 1
ATOM 2052 O O . TYR A 1 267 ? -0.355 15.742 -25.866 1.00 89.81 267 TYR A O 1
ATOM 2060 N N . PRO A 1 268 ? -0.206 16.336 -23.706 1.00 85.56 268 PRO A N 1
ATOM 2061 C CA . PRO A 1 268 ? -1.498 17.011 -23.696 1.00 85.56 268 PRO A CA 1
ATOM 2062 C C . PRO A 1 268 ? -1.453 18.332 -24.485 1.00 85.56 268 PRO A C 1
ATOM 2064 O O . PRO A 1 268 ? -0.628 19.206 -24.239 1.00 85.56 268 PRO A O 1
ATOM 2067 N N . ALA A 1 269 ? -2.381 18.511 -25.429 1.00 84.62 269 ALA A N 1
ATOM 2068 C CA . ALA A 1 269 ? -2.553 19.778 -26.150 1.00 84.62 269 ALA A CA 1
ATOM 2069 C C . ALA A 1 269 ? -3.252 20.847 -25.283 1.00 84.62 269 ALA A C 1
ATOM 2071 O O . ALA A 1 269 ? -3.944 20.512 -24.329 1.00 84.62 269 ALA A O 1
ATOM 2072 N N . ASN A 1 270 ? -3.186 22.129 -25.649 1.00 83.31 270 ASN A N 1
ATOM 2073 C CA . ASN A 1 270 ? -3.992 23.196 -25.023 1.00 83.31 270 ASN A CA 1
ATOM 2074 C C . ASN A 1 270 ? -3.926 23.224 -23.482 1.00 83.31 270 ASN A C 1
ATOM 2076 O O . ASN A 1 270 ? -4.953 23.379 -22.822 1.00 83.31 270 ASN A O 1
ATOM 2080 N N . ILE A 1 271 ? -2.745 23.010 -22.903 1.00 86.12 271 ILE A N 1
ATOM 2081 C CA . ILE A 1 271 ? -2.573 23.133 -21.455 1.00 86.12 271 ILE A CA 1
ATOM 2082 C C . ILE A 1 271 ? -2.523 24.612 -21.065 1.00 86.12 271 ILE A C 1
ATOM 2084 O O . ILE A 1 271 ? -1.985 25.434 -21.810 1.00 86.12 271 ILE A O 1
ATOM 2088 N N . GLY A 1 272 ? -3.084 24.953 -19.907 1.00 90.25 272 GLY A N 1
ATOM 2089 C CA . GLY A 1 272 ? -2.952 26.286 -19.331 1.00 90.25 272 GLY A CA 1
ATOM 2090 C C . GLY A 1 272 ? -1.599 26.456 -18.639 1.00 90.25 272 GLY A C 1
ATOM 2091 O O . GLY A 1 272 ? -0.540 26.506 -19.268 1.00 90.25 272 GLY A O 1
ATOM 2092 N N . TRP A 1 273 ? -1.642 26.560 -17.318 1.00 91.81 273 TRP A N 1
ATOM 2093 C CA . TRP A 1 273 ? -0.463 26.587 -16.468 1.00 91.81 273 TRP A CA 1
ATOM 2094 C C . TRP A 1 273 ? 0.223 25.222 -16.456 1.00 91.81 273 TRP A C 1
ATOM 2096 O O . TRP A 1 273 ? -0.448 24.198 -16.571 1.00 91.81 273 TRP A O 1
ATOM 2106 N N . ALA A 1 274 ? 1.547 25.233 -16.290 1.00 93.94 274 ALA A N 1
ATOM 2107 C CA . ALA A 1 274 ? 2.358 24.048 -16.035 1.00 93.94 274 ALA A CA 1
ATOM 2108 C C . ALA A 1 274 ? 3.241 24.294 -14.801 1.00 93.94 274 ALA A C 1
ATOM 2110 O O . ALA A 1 274 ? 3.685 25.426 -14.593 1.00 93.94 274 ALA A O 1
ATOM 2111 N N . GLY A 1 275 ? 3.471 23.259 -14.003 1.00 94.69 275 GLY A N 1
ATOM 2112 C CA . GLY A 1 275 ? 4.360 23.274 -12.842 1.00 94.69 275 GLY A CA 1
ATOM 2113 C C . GLY A 1 275 ? 4.990 21.902 -12.642 1.00 94.69 275 GLY A C 1
ATOM 2114 O O . GLY A 1 275 ? 4.490 20.924 -13.187 1.00 94.69 275 GLY A O 1
ATOM 2115 N N . GLU A 1 276 ? 6.077 21.837 -11.882 1.00 97.19 276 GLU A N 1
ATOM 2116 C CA . GLU A 1 276 ? 6.794 20.588 -11.628 1.00 97.19 276 GLU A CA 1
ATOM 2117 C C . GLU A 1 276 ? 7.309 20.565 -10.190 1.00 97.19 276 GLU A C 1
ATOM 2119 O O . GLU A 1 276 ? 7.907 21.542 -9.734 1.00 97.19 27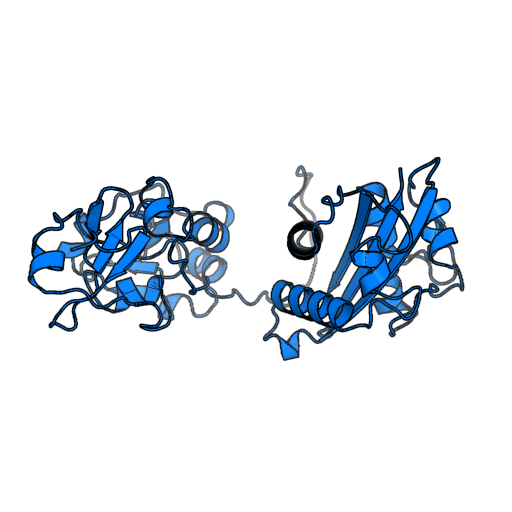6 GLU A O 1
ATOM 2124 N N . ASN A 1 277 ? 7.136 19.426 -9.52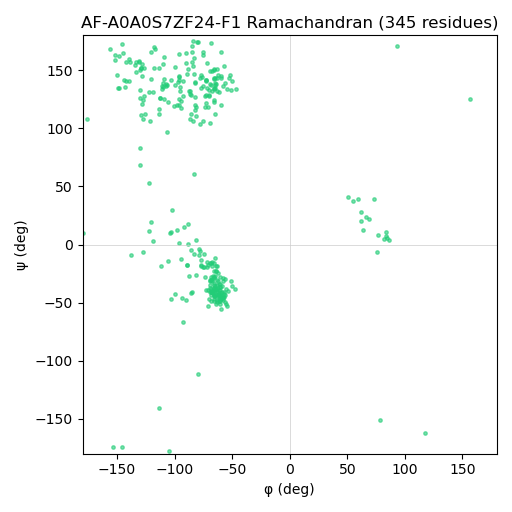2 1.00 98.38 277 ASN A N 1
ATOM 2125 C CA . ASN A 1 277 ? 7.911 19.070 -8.341 1.00 98.38 277 ASN A CA 1
ATOM 2126 C C . ASN A 1 277 ? 8.845 17.911 -8.689 1.00 98.38 277 ASN A C 1
ATOM 2128 O O . ASN A 1 277 ? 8.421 16.934 -9.305 1.00 98.38 277 ASN A O 1
ATOM 2132 N N . VAL A 1 278 ? 10.103 17.989 -8.252 1.00 97.69 278 VAL A N 1
ATOM 2133 C CA . VAL A 1 278 ? 11.053 16.876 -8.365 1.00 97.69 278 VAL A CA 1
ATOM 2134 C C . VAL A 1 278 ? 11.561 16.465 -6.992 1.00 97.69 278 VAL A C 1
ATOM 2136 O O . VAL A 1 278 ? 11.773 17.290 -6.105 1.00 97.69 278 VAL A O 1
ATOM 2139 N N . GLY A 1 279 ? 11.745 15.166 -6.799 1.00 94.00 279 GLY A N 1
ATOM 2140 C CA . GLY A 1 279 ? 12.102 14.583 -5.516 1.00 94.00 279 GLY A CA 1
ATOM 2141 C C . GLY A 1 279 ? 13.087 13.436 -5.653 1.00 94.00 279 GLY A C 1
ATOM 2142 O O . GLY A 1 279 ? 13.187 12.780 -6.691 1.00 94.00 279 GLY A O 1
ATOM 2143 N N . ARG A 1 280 ? 13.812 13.186 -4.562 1.00 93.44 280 ARG A N 1
ATOM 2144 C CA . ARG A 1 280 ? 14.727 12.057 -4.438 1.00 93.44 280 ARG A CA 1
ATOM 2145 C C . ARG A 1 280 ? 14.797 11.584 -2.997 1.00 93.44 280 ARG A C 1
ATOM 2147 O O . ARG A 1 280 ? 14.984 12.393 -2.079 1.00 93.44 280 ARG A O 1
ATOM 2154 N N . ARG A 1 281 ? 14.724 10.268 -2.799 1.00 88.75 281 ARG A N 1
ATOM 2155 C CA . ARG A 1 281 ? 14.857 9.632 -1.482 1.00 88.75 281 ARG A CA 1
ATOM 2156 C C . ARG A 1 281 ? 15.678 8.357 -1.546 1.00 88.75 281 ARG A C 1
ATOM 2158 O O . ARG A 1 281 ? 15.526 7.573 -2.472 1.00 88.75 281 ARG A O 1
ATOM 2165 N N . TYR A 1 282 ? 16.505 8.155 -0.524 1.00 84.12 282 TYR A N 1
ATOM 2166 C CA . TYR A 1 282 ? 17.191 6.889 -0.280 1.00 84.12 282 TYR A CA 1
ATOM 2167 C C . TYR A 1 282 ? 16.233 5.942 0.435 1.00 84.12 282 TYR A C 1
ATOM 2169 O O . TYR A 1 282 ? 15.784 6.237 1.544 1.00 84.12 282 TYR A O 1
ATOM 2177 N N . LEU A 1 283 ? 15.915 4.814 -0.186 1.00 69.38 283 LEU A N 1
ATOM 2178 C CA . LEU A 1 283 ? 15.000 3.817 0.350 1.00 69.38 283 LEU A CA 1
ATOM 2179 C C . LEU A 1 283 ? 15.533 3.171 1.626 1.00 69.38 283 LEU A C 1
ATOM 2181 O O . LEU A 1 283 ? 14.738 2.791 2.485 1.00 69.38 283 LEU A O 1
ATOM 2185 N N . SER A 1 284 ? 16.849 3.108 1.818 1.00 73.31 284 SER A N 1
ATOM 2186 C CA . SER A 1 284 ? 17.470 2.653 3.066 1.00 73.31 284 SER A CA 1
ATOM 2187 C C . SER A 1 284 ? 17.022 3.448 4.294 1.00 73.31 284 SER A C 1
ATOM 2189 O O . SER A 1 284 ? 16.910 2.868 5.374 1.00 73.31 284 SER A O 1
ATOM 2191 N N . MET A 1 285 ? 16.676 4.733 4.146 1.00 66.88 285 MET A N 1
ATOM 2192 C CA . MET A 1 285 ? 16.111 5.544 5.237 1.00 66.88 285 MET A CA 1
ATOM 2193 C C . MET A 1 285 ? 14.705 5.084 5.650 1.00 66.88 285 MET A C 1
ATOM 2195 O O . MET A 1 285 ? 14.254 5.383 6.753 1.00 66.88 285 MET A O 1
ATOM 2199 N N . PHE A 1 286 ? 14.040 4.325 4.781 1.00 70.50 286 PHE A N 1
ATOM 2200 C CA . PHE A 1 286 ? 12.664 3.852 4.918 1.00 70.50 286 PHE A CA 1
ATOM 2201 C C . PHE A 1 286 ? 12.584 2.319 4.910 1.00 70.50 286 PHE A C 1
ATOM 2203 O O . PHE A 1 286 ? 11.540 1.742 4.620 1.00 70.50 286 PHE A O 1
ATOM 2210 N N . GLY A 1 287 ? 13.696 1.623 5.182 1.00 63.22 287 GLY A N 1
ATOM 2211 C CA . GLY A 1 287 ? 13.729 0.157 5.199 1.00 63.22 287 GLY A CA 1
ATOM 2212 C C . GLY A 1 287 ? 13.386 -0.495 3.852 1.00 63.22 287 GLY A C 1
ATOM 2213 O O . GLY A 1 287 ? 12.856 -1.607 3.822 1.00 63.22 287 GLY A O 1
ATOM 2214 N N . GLY A 1 288 ? 13.649 0.191 2.737 1.00 67.44 288 GLY A N 1
ATOM 2215 C CA . GLY A 1 288 ? 13.311 -0.276 1.393 1.00 67.44 288 GLY A CA 1
ATOM 2216 C C . GLY A 1 288 ? 11.887 0.064 0.939 1.00 67.44 288 GLY A C 1
ATOM 2217 O O . GLY A 1 288 ? 11.472 -0.400 -0.121 1.00 67.44 288 GLY A O 1
ATOM 2218 N N . ASP A 1 289 ? 11.113 0.797 1.743 1.00 75.00 289 ASP A N 1
ATOM 2219 C CA . ASP A 1 289 ? 9.706 1.100 1.482 1.00 75.00 289 ASP A CA 1
ATOM 2220 C C . ASP A 1 289 ? 9.529 2.338 0.590 1.00 75.00 289 ASP A C 1
ATOM 2222 O O . ASP A 1 289 ? 9.839 3.464 0.983 1.00 75.00 289 ASP A O 1
ATOM 2226 N N . VAL A 1 290 ? 9.030 2.109 -0.627 1.00 76.44 290 VAL A N 1
ATOM 2227 C CA . VAL A 1 290 ? 8.812 3.163 -1.625 1.00 76.44 290 VAL A CA 1
ATOM 2228 C C . VAL A 1 290 ? 7.644 4.067 -1.236 1.00 76.44 290 VAL A C 1
ATOM 2230 O O . VAL A 1 290 ? 7.748 5.279 -1.391 1.00 76.44 290 VAL A O 1
ATOM 2233 N N . GLU A 1 291 ? 6.563 3.521 -0.680 1.00 80.56 291 GLU A N 1
ATOM 2234 C CA . GLU A 1 291 ? 5.394 4.304 -0.266 1.00 80.56 291 GLU A CA 1
ATOM 2235 C C . GLU A 1 291 ? 5.725 5.214 0.919 1.00 80.56 291 GLU A C 1
ATOM 2237 O O . GLU A 1 291 ? 5.366 6.392 0.919 1.00 80.56 291 GLU A O 1
ATOM 2242 N N . ALA A 1 292 ? 6.491 4.717 1.893 1.00 60.72 292 ALA A N 1
ATOM 2243 C CA . ALA A 1 292 ? 6.977 5.539 3.001 1.00 60.72 292 ALA A CA 1
ATOM 2244 C C . ALA A 1 292 ? 7.932 6.647 2.524 1.00 60.72 292 ALA A C 1
ATOM 2246 O O . ALA A 1 292 ? 7.866 7.779 3.006 1.00 60.72 292 ALA A O 1
ATOM 2247 N N . ALA A 1 293 ? 8.790 6.347 1.545 1.00 77.69 293 ALA A N 1
ATOM 2248 C CA . ALA A 1 293 ? 9.662 7.342 0.936 1.00 77.69 293 ALA A CA 1
ATOM 2249 C C . ALA A 1 293 ? 8.869 8.409 0.153 1.00 77.69 293 ALA A C 1
ATOM 2251 O O . ALA A 1 293 ? 9.213 9.589 0.228 1.00 77.69 293 ALA A O 1
ATOM 2252 N N . ILE A 1 294 ? 7.783 8.026 -0.532 1.00 85.25 294 ILE A N 1
ATOM 2253 C CA . ILE A 1 294 ? 6.836 8.950 -1.182 1.00 85.25 294 ILE A CA 1
ATOM 2254 C C . ILE A 1 294 ? 6.145 9.836 -0.139 1.00 85.25 294 ILE A C 1
ATOM 2256 O O . ILE A 1 294 ? 6.125 11.055 -0.302 1.00 85.25 294 ILE A O 1
ATOM 2260 N N . ILE A 1 295 ? 5.628 9.258 0.954 1.00 79.25 295 ILE A N 1
ATOM 2261 C CA . ILE A 1 295 ? 5.007 10.023 2.049 1.00 79.25 295 ILE A CA 1
ATOM 2262 C C . ILE A 1 295 ? 5.978 11.082 2.564 1.00 79.25 295 ILE A C 1
ATOM 2264 O O . ILE A 1 295 ? 5.656 12.267 2.548 1.00 79.25 295 ILE A O 1
ATOM 2268 N N . HIS A 1 296 ? 7.192 10.671 2.926 1.00 89.88 296 HIS A N 1
ATOM 2269 C CA . HIS A 1 296 ? 8.203 11.584 3.449 1.00 89.88 296 HIS A CA 1
ATOM 2270 C C . HIS A 1 296 ? 8.666 12.608 2.395 1.00 89.88 296 HIS A C 1
ATOM 2272 O O . HIS A 1 296 ? 9.115 13.710 2.725 1.00 89.88 296 HIS A O 1
ATOM 2278 N N . GLN A 1 297 ? 8.633 12.276 1.103 1.00 95.56 297 GLN A N 1
ATOM 2279 C CA . GLN A 1 297 ? 8.898 13.260 0.055 1.00 95.56 297 GLN A CA 1
ATOM 2280 C C . GLN A 1 297 ? 7.810 14.340 0.036 1.00 95.56 297 GLN A C 1
ATOM 2282 O O . GLN A 1 297 ? 8.154 15.521 0.030 1.00 95.56 297 GLN A O 1
ATOM 2287 N N . HIS A 1 298 ? 6.532 13.957 0.092 1.00 96.50 298 HIS A N 1
ATOM 2288 C CA . HIS A 1 298 ? 5.424 14.914 0.121 1.00 96.50 298 HIS A CA 1
ATOM 2289 C C . HIS A 1 298 ? 5.405 15.740 1.412 1.00 96.50 298 HIS A C 1
ATOM 2291 O O . HIS A 1 298 ? 5.192 16.944 1.344 1.00 96.50 298 HIS A O 1
ATOM 2297 N N . GLU A 1 299 ? 5.678 15.140 2.574 1.00 86.69 299 GLU A N 1
ATOM 2298 C CA . GLU A 1 299 ? 5.814 15.878 3.841 1.00 86.69 299 GLU A CA 1
ATOM 2299 C C . GLU A 1 299 ? 6.880 16.973 3.724 1.00 86.69 299 GLU A C 1
ATOM 2301 O O . GLU A 1 299 ? 6.638 18.122 4.076 1.00 86.69 299 GLU A O 1
ATOM 2306 N N . TRP A 1 300 ? 8.022 16.654 3.112 1.00 87.25 300 TRP A N 1
ATOM 2307 C CA . TRP A 1 300 ? 9.098 17.623 2.915 1.00 87.25 300 TRP A CA 1
ATOM 2308 C C . TRP A 1 300 ? 8.750 18.722 1.910 1.00 87.25 300 TRP A C 1
ATOM 2310 O O . TRP A 1 300 ? 9.145 19.868 2.096 1.00 87.25 300 TRP A O 1
ATOM 2320 N N . PHE A 1 301 ? 7.987 18.398 0.862 1.00 95.44 301 PHE A N 1
ATOM 2321 C CA . PHE A 1 301 ? 7.413 19.418 -0.016 1.00 95.44 301 PHE A CA 1
ATOM 2322 C C . PHE A 1 301 ? 6.478 20.349 0.757 1.00 95.44 301 PHE A C 1
ATOM 2324 O O . PHE A 1 301 ? 6.493 21.555 0.537 1.00 95.44 301 PHE A O 1
ATOM 2331 N N . MET A 1 302 ? 5.692 19.803 1.684 1.00 92.56 302 MET A N 1
ATOM 2332 C CA . MET A 1 302 ? 4.737 20.553 2.496 1.00 92.56 302 MET A CA 1
ATOM 2333 C C . MET A 1 302 ? 5.377 21.354 3.635 1.00 92.56 302 MET A C 1
ATOM 2335 O O . MET A 1 302 ? 4.751 22.299 4.114 1.00 92.56 302 MET A O 1
ATOM 2339 N N . ASP A 1 303 ? 6.611 21.047 4.034 1.00 91.50 303 ASP A N 1
ATOM 2340 C CA . ASP A 1 303 ? 7.376 21.839 5.007 1.00 91.50 303 ASP A CA 1
ATOM 2341 C C . ASP A 1 303 ? 7.799 23.214 4.462 1.00 91.50 303 ASP A C 1
ATOM 2343 O O . ASP A 1 303 ? 8.164 24.110 5.228 1.00 91.50 303 ASP A O 1
ATOM 2347 N N . GLU A 1 304 ? 7.732 23.416 3.146 1.00 90.88 304 GLU A N 1
ATOM 2348 C CA . GLU A 1 304 ? 8.063 24.699 2.540 1.00 90.88 304 GLU A CA 1
ATOM 2349 C C . GLU A 1 304 ? 7.050 25.799 2.907 1.00 90.88 304 GLU A C 1
ATOM 2351 O O . GLU A 1 304 ? 5.863 25.537 3.136 1.00 90.88 304 GLU A O 1
ATOM 2356 N N . PRO A 1 305 ? 7.494 27.065 2.982 1.00 87.38 305 PRO A N 1
ATOM 2357 C CA . PRO A 1 305 ? 6.620 28.177 3.330 1.00 87.38 305 PRO A CA 1
ATOM 2358 C C . PRO A 1 305 ? 5.612 28.469 2.212 1.00 87.38 305 PRO A C 1
ATOM 2360 O O . PRO A 1 305 ? 5.954 28.495 1.032 1.00 87.38 305 PRO A O 1
ATOM 2363 N N . GLU A 1 306 ? 4.360 28.746 2.574 1.00 78.69 306 GLU A N 1
ATOM 2364 C CA . GLU A 1 306 ? 3.306 29.054 1.594 1.00 78.69 306 GLU A CA 1
ATOM 2365 C C . GLU A 1 306 ? 3.427 30.479 1.008 1.00 78.69 306 GLU A C 1
ATOM 2367 O O . GLU A 1 306 ? 2.901 30.757 -0.067 1.00 78.69 306 GLU A O 1
ATOM 2372 N N . ASP A 1 307 ? 4.143 31.388 1.679 1.00 77.75 307 ASP A N 1
ATOM 2373 C CA . ASP A 1 307 ? 4.225 32.815 1.342 1.00 77.75 307 ASP A CA 1
ATOM 2374 C C . ASP A 1 307 ? 5.447 33.215 0.489 1.00 77.75 307 ASP A C 1
ATOM 2376 O O . ASP A 1 307 ? 5.586 34.387 0.133 1.00 77.75 307 ASP A O 1
ATOM 2380 N N . GLN A 1 308 ? 6.311 32.268 0.102 1.00 74.75 308 GLN A N 1
ATOM 2381 C CA . GLN A 1 308 ? 7.568 32.551 -0.618 1.00 74.75 308 GLN A CA 1
ATOM 2382 C C . GLN A 1 308 ? 7.530 32.275 -2.132 1.00 74.75 308 GLN A C 1
ATOM 2384 O O . GLN A 1 308 ? 8.559 32.003 -2.747 1.00 74.75 308 GLN A O 1
ATOM 2389 N N . GLY A 1 309 ? 6.365 32.401 -2.771 1.00 84.19 309 GLY A N 1
ATOM 2390 C CA . GLY A 1 309 ? 6.246 32.252 -4.225 1.00 84.19 309 GLY A CA 1
ATOM 2391 C C . GLY A 1 309 ? 6.236 30.791 -4.691 1.00 84.19 309 GLY A C 1
ATOM 2392 O O . GLY A 1 309 ? 5.714 29.916 -4.001 1.00 84.19 309 GLY A O 1
ATOM 2393 N N . HIS A 1 310 ? 6.716 30.535 -5.912 1.00 87.44 310 HIS A N 1
ATOM 2394 C CA . HIS A 1 310 ? 6.672 29.199 -6.515 1.00 87.44 310 HIS A CA 1
ATOM 2395 C C . HIS A 1 310 ? 7.658 28.253 -5.825 1.00 87.44 310 HIS A C 1
ATOM 2397 O O . HIS A 1 310 ? 8.863 28.487 -5.854 1.00 87.44 310 HIS A O 1
ATOM 2403 N N . ASN A 1 311 ? 7.125 27.192 -5.226 1.00 93.56 311 ASN A N 1
ATOM 2404 C CA . ASN A 1 311 ? 7.866 26.118 -4.580 1.00 93.56 311 ASN A CA 1
ATOM 2405 C C . ASN A 1 311 ? 7.028 24.825 -4.609 1.00 93.56 311 ASN A C 1
ATOM 2407 O O . ASN A 1 311 ? 5.959 24.787 -5.234 1.00 93.56 311 ASN A O 1
ATOM 2411 N N . HIS A 1 312 ? 7.494 23.763 -3.959 1.00 95.75 312 HIS A N 1
ATOM 2412 C CA . HIS A 1 312 ? 6.838 22.464 -3.998 1.00 95.75 312 HIS A CA 1
ATOM 2413 C C . HIS A 1 312 ? 5.461 22.493 -3.339 1.00 95.75 312 HIS A C 1
ATOM 2415 O O . HIS A 1 312 ? 4.489 21.994 -3.917 1.00 95.75 312 HIS A O 1
ATOM 2421 N N . ARG A 1 313 ? 5.350 23.139 -2.169 1.00 95.62 313 ARG A N 1
ATOM 2422 C CA . ARG A 1 313 ? 4.075 23.302 -1.457 1.00 95.62 313 ARG A CA 1
ATOM 2423 C C . ARG A 1 313 ? 3.062 24.078 -2.285 1.00 95.62 313 ARG A C 1
ATOM 2425 O O . ARG A 1 313 ? 1.923 23.637 -2.442 1.00 95.62 313 ARG A O 1
ATOM 2432 N N . THR A 1 314 ? 3.444 25.241 -2.812 1.00 95.75 314 THR A N 1
ATOM 2433 C CA . THR A 1 314 ? 2.521 26.108 -3.557 1.00 95.75 314 THR A CA 1
ATOM 2434 C C . THR A 1 314 ? 2.103 25.491 -4.889 1.00 95.75 314 THR A C 1
ATOM 2436 O O . THR A 1 314 ? 0.976 25.728 -5.333 1.00 95.75 314 THR A O 1
ATOM 2439 N N . THR A 1 315 ? 2.952 24.648 -5.484 1.00 96.06 315 THR A N 1
ATOM 2440 C CA . THR A 1 315 ? 2.626 23.837 -6.665 1.00 96.06 315 THR A CA 1
ATOM 2441 C C . THR A 1 315 ? 1.651 22.710 -6.309 1.00 96.06 315 THR A C 1
ATOM 2443 O O . THR A 1 315 ? 0.559 22.655 -6.881 1.00 96.06 315 THR A O 1
ATOM 2446 N N . MET A 1 316 ? 1.967 21.892 -5.296 1.00 96.50 316 MET A N 1
ATOM 2447 C CA . MET A 1 316 ? 1.136 20.760 -4.857 1.00 96.50 316 MET A CA 1
ATOM 2448 C C . MET A 1 316 ? -0.256 21.199 -4.385 1.00 96.50 316 MET A C 1
ATOM 2450 O O . MET A 1 316 ? -1.249 20.520 -4.656 1.00 96.50 316 MET A O 1
ATOM 2454 N N . LEU A 1 317 ? -0.361 22.351 -3.716 1.00 95.94 317 LEU A N 1
ATOM 2455 C CA . LEU A 1 317 ? -1.633 22.927 -3.265 1.00 95.94 317 LEU A CA 1
ATOM 2456 C C . LEU A 1 317 ? -2.343 23.779 -4.323 1.00 95.94 317 LEU A C 1
ATOM 2458 O O . LEU A 1 317 ? -3.469 24.222 -4.085 1.00 95.94 317 LEU A O 1
ATOM 2462 N N . SER A 1 318 ? -1.722 24.008 -5.485 1.00 94.81 318 SER A N 1
ATOM 2463 C CA . SER A 1 318 ? -2.253 24.899 -6.524 1.00 94.81 318 SER A CA 1
ATOM 2464 C C . SER A 1 318 ? -2.543 26.315 -6.000 1.00 94.81 318 SER A C 1
ATOM 2466 O O . SER A 1 318 ? -3.537 26.941 -6.373 1.00 94.81 318 SER A O 1
ATOM 2468 N N . SER A 1 319 ? -1.689 26.826 -5.106 1.00 92.81 319 SER A N 1
ATOM 2469 C CA . SER A 1 319 ? -1.885 28.129 -4.454 1.00 92.81 319 SER A CA 1
ATOM 2470 C C . SER A 1 319 ? -1.613 29.307 -5.399 1.00 92.81 319 SER A C 1
ATOM 2472 O O . SER A 1 319 ? -2.217 30.365 -5.234 1.00 92.81 319 SER A O 1
ATOM 2474 N N . LEU A 1 320 ? -0.738 29.131 -6.399 1.00 90.06 320 LEU A N 1
ATOM 2475 C CA . LEU A 1 320 ? -0.342 30.186 -7.350 1.00 90.06 320 LEU A CA 1
ATOM 2476 C C . LEU A 1 320 ? -0.829 29.953 -8.786 1.00 90.06 320 LEU A C 1
ATOM 2478 O O . LEU A 1 320 ? -0.884 30.891 -9.578 1.00 90.06 320 LEU A O 1
ATOM 2482 N N . ALA A 1 321 ? -1.203 28.719 -9.119 1.00 91.00 321 ALA A N 1
ATOM 2483 C CA . ALA A 1 321 ? -1.762 28.343 -10.411 1.00 91.00 321 ALA A CA 1
ATOM 2484 C C . ALA A 1 321 ? -2.829 27.252 -10.214 1.00 91.00 321 ALA A C 1
ATOM 2486 O O . ALA A 1 3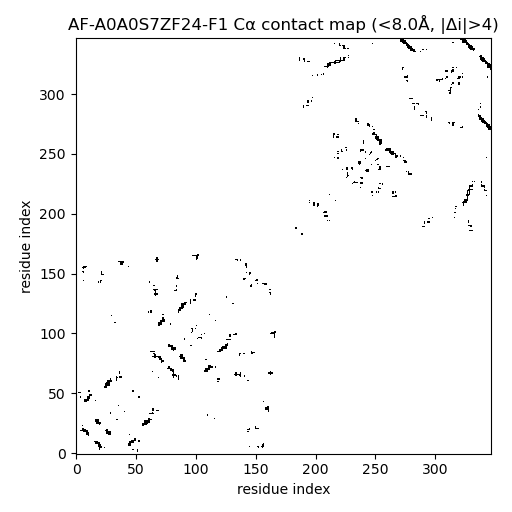21 ? -2.637 26.375 -9.372 1.00 91.00 321 ALA A O 1
ATOM 2487 N N . PRO A 1 322 ? -3.946 27.277 -10.966 1.00 94.31 322 PRO A N 1
ATOM 2488 C CA . PRO A 1 322 ? -5.111 26.428 -10.718 1.00 94.31 322 PRO A CA 1
ATOM 2489 C C . PRO A 1 322 ? -4.956 25.025 -11.329 1.00 94.31 322 PRO A C 1
ATOM 2491 O O . PRO A 1 322 ? -5.725 24.640 -12.209 1.00 94.31 322 PRO A O 1
ATOM 2494 N N . PHE A 1 323 ? -3.946 24.264 -10.904 1.00 96.94 323 PHE A N 1
ATOM 2495 C CA . PHE A 1 323 ? -3.745 22.902 -11.403 1.00 96.94 323 PHE A CA 1
ATOM 2496 C C . PHE A 1 323 ? -4.895 21.971 -10.995 1.00 96.94 323 PHE A C 1
ATOM 2498 O O . PHE A 1 323 ? -5.389 22.015 -9.862 1.00 96.94 323 PHE A O 1
ATOM 2505 N N . ASN A 1 324 ? -5.313 21.122 -11.931 1.00 94.81 324 ASN A N 1
ATOM 2506 C CA . ASN A 1 324 ? -6.392 20.148 -11.758 1.00 94.81 324 ASN A CA 1
ATOM 2507 C C . ASN A 1 324 ? -6.077 18.771 -12.362 1.00 94.81 324 ASN A C 1
ATOM 2509 O O . ASN A 1 324 ? -6.796 17.812 -12.081 1.00 94.81 324 ASN A O 1
ATOM 2513 N N . GLU A 1 325 ? -4.986 18.648 -13.114 1.00 95.94 325 GLU A N 1
ATOM 2514 C CA . GLU A 1 325 ? -4.449 17.380 -13.592 1.00 95.94 325 GLU A CA 1
ATOM 2515 C C . GLU A 1 325 ? -2.967 17.254 -13.208 1.00 95.94 325 GLU A C 1
ATOM 2517 O O . GLU A 1 325 ? -2.264 18.260 -13.066 1.00 95.94 325 GLU A O 1
ATOM 2522 N N . ILE A 1 326 ? -2.500 16.017 -13.047 1.00 98.06 326 ILE A N 1
ATOM 2523 C CA . ILE A 1 326 ? -1.120 15.687 -12.680 1.00 98.06 326 ILE A CA 1
ATOM 2524 C C . ILE A 1 326 ? -0.640 14.436 -13.421 1.00 98.06 326 ILE A C 1
ATOM 2526 O O . ILE A 1 326 ? -1.398 13.477 -13.573 1.00 98.06 326 ILE A O 1
ATOM 2530 N N . GLY A 1 327 ? 0.613 14.433 -13.866 1.00 96.94 327 GLY A N 1
ATOM 2531 C CA . GLY A 1 327 ? 1.349 13.219 -14.202 1.00 96.94 327 GLY A CA 1
ATOM 2532 C C . GLY A 1 327 ? 2.439 12.948 -13.184 1.00 96.94 327 GLY A C 1
ATOM 2533 O O . GLY A 1 327 ? 3.065 13.877 -12.687 1.00 96.94 327 GLY A O 1
ATOM 2534 N N . ILE A 1 328 ? 2.659 11.678 -12.861 1.00 98.25 328 ILE A N 1
ATOM 2535 C CA . ILE A 1 328 ? 3.626 11.286 -11.835 1.00 98.25 328 ILE A CA 1
ATOM 2536 C C . ILE A 1 328 ? 4.582 10.244 -12.418 1.00 98.25 328 ILE A C 1
ATOM 2538 O O . ILE A 1 328 ? 4.161 9.200 -12.913 1.00 98.25 328 ILE A O 1
ATOM 2542 N N . GLY A 1 329 ? 5.878 10.508 -12.351 1.00 96.12 329 GLY A N 1
ATOM 2543 C CA . GLY A 1 329 ? 6.948 9.566 -12.648 1.00 96.12 329 GLY A CA 1
ATOM 2544 C C . GLY A 1 329 ? 7.595 9.127 -11.348 1.00 96.12 329 GLY A C 1
ATOM 2545 O O . GLY A 1 329 ? 8.047 9.976 -10.590 1.00 96.12 329 GLY A O 1
ATOM 2546 N N . ILE A 1 330 ? 7.619 7.823 -11.067 1.00 95.31 330 ILE A N 1
ATOM 2547 C CA . ILE A 1 330 ? 8.340 7.273 -9.913 1.00 95.31 330 ILE A CA 1
ATOM 2548 C C . ILE A 1 330 ? 9.244 6.170 -10.415 1.00 95.31 330 ILE A C 1
ATOM 2550 O O . ILE A 1 330 ? 8.773 5.092 -10.765 1.00 95.31 330 ILE A O 1
ATOM 2554 N N . TYR A 1 331 ? 10.540 6.444 -10.432 1.00 92.69 331 TYR A N 1
ATOM 2555 C CA . TYR A 1 331 ? 11.544 5.493 -10.870 1.00 92.69 331 TYR A CA 1
ATOM 2556 C C . TYR A 1 331 ? 12.419 5.073 -9.693 1.00 92.69 331 TYR A C 1
ATOM 2558 O O . TYR A 1 331 ? 13.000 5.913 -9.009 1.00 92.69 331 TYR A O 1
ATOM 2566 N N . ARG A 1 332 ? 12.527 3.764 -9.460 1.00 88.69 332 ARG A N 1
ATOM 2567 C CA . ARG A 1 332 ? 13.481 3.193 -8.508 1.00 88.69 332 ARG A CA 1
ATOM 2568 C C . ARG A 1 332 ? 14.726 2.751 -9.269 1.00 88.69 332 ARG A C 1
ATOM 2570 O O . ARG A 1 332 ? 14.622 1.881 -10.133 1.00 88.69 332 ARG A O 1
ATOM 2577 N N . ASP A 1 333 ? 15.879 3.314 -8.923 1.00 83.50 333 ASP A N 1
ATOM 2578 C CA . ASP A 1 333 ? 17.149 2.889 -9.507 1.00 83.50 333 ASP A CA 1
ATOM 2579 C C . ASP A 1 333 ? 17.713 1.615 -8.857 1.00 83.50 333 ASP A C 1
ATOM 2581 O O . ASP A 1 333 ? 17.158 1.058 -7.903 1.00 83.50 333 ASP A O 1
ATOM 2585 N N . ASP A 1 334 ? 18.809 1.116 -9.422 1.00 79.81 334 ASP A N 1
ATOM 2586 C CA . ASP A 1 334 ? 19.487 -0.108 -8.997 1.00 79.81 334 ASP A CA 1
ATOM 2587 C C . ASP A 1 334 ? 20.377 0.073 -7.758 1.00 79.81 334 ASP A C 1
ATOM 2589 O O . ASP A 1 334 ? 20.924 -0.911 -7.253 1.00 79.81 334 ASP A O 1
ATOM 2593 N N . THR A 1 335 ? 20.518 1.300 -7.248 1.00 75.62 335 THR A N 1
ATOM 2594 C CA . THR A 1 335 ? 21.397 1.603 -6.118 1.00 75.62 335 THR A CA 1
ATOM 2595 C C . THR A 1 335 ? 20.647 1.531 -4.791 1.00 75.62 335 THR A C 1
ATOM 2597 O O . THR A 1 335 ? 20.927 0.645 -3.988 1.00 75.62 335 THR A O 1
ATOM 2600 N N . ASP A 1 336 ? 19.699 2.441 -4.563 1.00 82.81 336 ASP A N 1
ATOM 2601 C CA . ASP A 1 336 ? 18.822 2.531 -3.380 1.00 82.81 336 ASP A CA 1
ATOM 2602 C C . ASP A 1 336 ? 17.851 3.723 -3.495 1.00 82.81 336 ASP A C 1
ATOM 2604 O O . ASP A 1 336 ? 17.224 4.121 -2.517 1.00 82.81 336 ASP A O 1
ATOM 2608 N N . ILE A 1 337 ? 17.754 4.381 -4.649 1.00 84.94 337 ILE A N 1
ATOM 2609 C CA . ILE A 1 337 ? 17.122 5.693 -4.731 1.00 84.94 337 ILE A CA 1
ATOM 2610 C C . ILE A 1 337 ? 15.800 5.588 -5.479 1.00 84.94 337 ILE A C 1
ATOM 2612 O O . ILE A 1 337 ? 15.696 4.922 -6.509 1.00 84.94 337 ILE A O 1
ATOM 2616 N N . ILE A 1 338 ? 14.791 6.294 -4.971 1.00 95.00 338 ILE A N 1
ATOM 2617 C CA . ILE A 1 338 ? 13.627 6.661 -5.774 1.00 95.00 338 ILE A CA 1
ATOM 2618 C C . ILE A 1 338 ? 13.753 8.093 -6.269 1.00 95.00 338 ILE A C 1
ATOM 2620 O O . ILE A 1 338 ? 14.134 8.998 -5.521 1.00 95.00 338 ILE A O 1
ATOM 2624 N N . TRP A 1 339 ? 13.405 8.264 -7.534 1.00 96.19 339 TRP A N 1
ATOM 2625 C CA . TRP A 1 339 ? 13.363 9.509 -8.276 1.00 96.19 339 TRP A CA 1
ATOM 2626 C C . TRP A 1 339 ? 11.904 9.803 -8.585 1.00 96.19 339 TRP A C 1
ATOM 2628 O O . TRP A 1 339 ? 11.197 8.931 -9.094 1.00 96.19 339 TRP A O 1
ATOM 2638 N N . ILE A 1 340 ? 11.449 10.994 -8.210 1.00 97.88 340 ILE A N 1
ATOM 2639 C CA . ILE A 1 340 ? 10.050 11.396 -8.324 1.00 97.88 340 ILE A CA 1
ATOM 2640 C C . ILE A 1 340 ? 9.979 12.657 -9.179 1.00 97.88 340 ILE A C 1
ATOM 2642 O O . ILE A 1 340 ? 10.694 13.625 -8.920 1.00 97.88 340 ILE A O 1
ATOM 2646 N N . THR A 1 341 ? 9.083 12.653 -10.157 1.00 98.62 341 THR A N 1
ATOM 2647 C CA . THR A 1 341 ? 8.671 13.830 -10.923 1.00 98.62 341 THR A CA 1
ATOM 2648 C C . THR A 1 341 ? 7.153 13.930 -10.866 1.00 98.62 341 THR A C 1
ATOM 2650 O O . THR A 1 341 ? 6.459 12.963 -11.167 1.00 98.62 341 THR A O 1
ATOM 2653 N N . GLU A 1 342 ? 6.630 15.088 -10.488 1.00 98.50 342 GLU A N 1
ATOM 2654 C CA . GLU A 1 342 ? 5.201 15.395 -10.466 1.00 98.50 342 GLU A CA 1
ATOM 2655 C C . GLU A 1 342 ? 4.947 16.607 -11.364 1.00 98.50 342 GLU A C 1
ATOM 2657 O O . GLU A 1 342 ? 5.264 17.737 -10.992 1.00 98.50 342 GLU A O 1
ATOM 2662 N N . ASP A 1 343 ? 4.366 16.369 -12.536 1.00 98.00 343 ASP A N 1
ATOM 2663 C CA . ASP A 1 343 ? 4.061 17.391 -13.534 1.00 98.00 343 ASP A CA 1
ATOM 2664 C C . ASP A 1 343 ? 2.598 17.815 -13.424 1.00 98.00 343 ASP A C 1
ATOM 2666 O O . ASP A 1 343 ? 1.684 17.013 -13.612 1.00 98.00 343 ASP A O 1
ATOM 2670 N N . TYR A 1 344 ? 2.357 19.093 -13.164 1.00 97.50 344 TYR A N 1
ATOM 2671 C CA . TYR A 1 344 ? 1.032 19.658 -12.927 1.00 97.50 344 TYR A CA 1
ATOM 2672 C C . TYR A 1 344 ? 0.576 20.484 -14.123 1.00 97.50 344 TYR A C 1
ATOM 2674 O O . TYR A 1 344 ? 1.344 21.297 -14.641 1.00 97.50 344 TYR A O 1
ATOM 2682 N N . ILE A 1 345 ? -0.695 20.354 -14.519 1.00 96.50 345 ILE A N 1
ATOM 2683 C CA . ILE A 1 345 ? -1.310 21.227 -15.529 1.00 96.50 345 ILE A CA 1
ATOM 2684 C C . ILE A 1 345 ? -2.696 21.724 -15.098 1.00 96.50 345 ILE A C 1
ATOM 2686 O O . ILE A 1 345 ? -3.366 21.125 -14.255 1.00 96.50 345 ILE A O 1
ATOM 2690 N N . SER A 1 346 ? -3.126 22.854 -15.666 1.00 92.69 346 SER A N 1
ATOM 2691 C CA . SER A 1 346 ? -4.499 23.360 -15.524 1.00 92.69 346 SER A CA 1
ATOM 2692 C C . SER A 1 346 ? -5.251 23.213 -16.846 1.00 92.69 346 SER A C 1
ATOM 2694 O O . SER A 1 346 ? -4.776 23.746 -17.859 1.00 92.69 346 SER A O 1
ATOM 2696 N N . ARG A 1 347 ? -6.411 22.558 -16.846 1.00 74.38 347 ARG A N 1
ATOM 2697 C CA . ARG A 1 347 ? -7.238 22.388 -18.046 1.00 74.38 347 ARG A CA 1
ATOM 2698 C C . ARG A 1 347 ? -8.719 22.658 -17.839 1.00 74.38 347 ARG A C 1
ATOM 2700 O O . ARG A 1 347 ? -9.261 22.246 -16.794 1.00 74.38 347 ARG A O 1
#

Sequence (347 aa):
MAAPPTDTLIKASSDAVYYHAADGKRYVFPNQKTYQSWFSDFSGVVTVTDTELASLPLGGNVTYRPGIRMIKIVSDPKVYAVARGGVLRWVSSETVARTLYGEAWNTLIDDVSDAFFVNYTMGAPITEPAEFSPDTEATAARTINANRGLLTGPNPRLADTAPPRVSAPCACHSATPPPETPAENPEDQWRQFALNHINQIRAEHGRPPLAMNALLNEIAMAHSKDMAFNIREMSHDGSLGETSPERIKQGKVPDLDRPGQFTYLPYPANIGWAGENVGRRYLSMFGGDVEAAIIHQHEWFMDEPEDQGHNHRTTMLSSLAPFNEIGIGIYRDDTDIIWITEDYISR

Nearest PDB structures (foldseek):
  4ifa-assembly1_A  TM=7.766E-01  e=6.641E-06  Bacillus anthracis str. Ames
  4h0a-assembly2_B  TM=7.297E-01  e=1.909E-03  Staphylococcus aureus subsp. aureus Mu50
  4h0a-assembly1_A  TM=7.229E-01  e=2.422E-03  Staphylococcus aureus subsp. aureus Mu50
  2ddb-assembly2_B  TM=5.970E-01  e=2.332E-02  Pseudechis porphyriacus
  4tpv-assembly1_A  TM=5.493E-01  e=5.699E-02  Ancylostoma caninum

Secondary structure (DSSP, 8-state):
-PPPPSSEEEE-SSS-EEEE-TTS-EEE-SSHHHHHTT-SSSTTEEE--HHHHHHSPEEEEPPPPTTT-EEE-TT----EEEETTTEEEEB--HHHHHHHH-TTGGGGEEE--HHHHTTSEE---B-SGGG--HHHHHHHTSSHHHHTTPPPPSS-------PPP--PPPP-------PPSPPPPHHHHHHHHHHHHHHHHHHHTTPPPPEE-HHHHHHHHHHHHHIIIII-S--SS-TTS--HHHHHHH-EEE-TTSTT-EEE----SS---EEEEEEEEEGGGGTT-HHHHHHHHHHHHHTS-TTSSSSHHHHHTTSSS---EEEEEEEE-SSSEEEEEEEEE--